Protein AF-A0A0F9SHV6-F1 (afdb_monomer)

Radius of gyration: 16.72 Å; Cα contacts (8 Å, |Δi|>4): 382; chains: 1; bounding box: 42×31×47 Å

pLDDT: mean 87.94, std 11.09, range [49.5, 97.75]

Sequence (198 aa):
MQKDRALESVKAFLPNDNEIETIIKVCDLYPVENSWRKWTDHLGSYIQIHNNKKIVSFAHSPYDKSERIATDLYFKSPPETISKLSEWAFISFGKNNEDILNICFIWFLGANNRLRLLSYSNNKWQRNYPPLISGIDTLRPIIRSFDIASYRQADILRIQGPLAANMVKSWATAWPPCDKFVDKIMDYDLGKKIKELI

Mean predicted aligned error: 5.45 Å

Secondary structure (DSSP, 8-state):
--HHHHHHHHHHHSTT-HHHHHHHHHTT-EEETTEEEEEE-TTS-EEEE-TTS-EEEES--TT--S------TTTT--HHHHHHTEEEEEEEEEE-SSSS-EEEEEEEEETTS-EEEEEEETTEEEEEE-GGGG-HHHHHHHHTTTT-SSEEEE---EE-STT-EEEEEEEEEESSPPHHHHHHHHTSTTHHHHHTT-

Solvent-accessible surface area (backbone atoms only — not comparable to full-atom values): 10844 Å² total; per-residue (Å²): 103,61,62,65,66,29,50,54,52,42,43,72,74,42,76,86,47,71,60,56,58,51,50,39,56,25,52,57,44,40,55,45,72,82,36,59,45,30,32,25,36,56,80,38,25,31,40,39,52,46,94,86,71,50,74,48,52,41,66,63,52,96,84,67,90,68,88,49,79,71,81,59,89,63,63,66,38,54,67,62,61,53,44,75,50,20,51,27,35,37,42,34,37,28,35,41,85,90,41,91,52,64,30,38,40,36,41,31,34,27,79,82,56,35,49,37,24,35,38,37,42,94,95,38,78,47,57,48,42,70,47,59,38,35,21,57,81,43,48,50,64,54,63,78,38,70,88,37,79,59,67,46,80,43,96,53,57,54,39,38,63,93,66,49,28,47,30,77,47,25,33,27,22,22,34,78,63,54,68,75,53,52,60,62,40,52,79,36,88,64,23,62,61,53,59,76,48,104

Organism: NCBI:txid412755

Foldseek 3Di:
DDQVVLLVVLCVLCVPCPLVSLVCQQLVWGADDPHSQWTAAQQAWIWGQDPVRDIWIAPHDPPDPDRRDHPPPCAQPDLLVQLVQFFKKKKWWFAAPVHNWIKIWIWGQGPSRHTWIWMDTPNDIDGTDRPCQQIPVQSRQVVVQPPAAAKDKTPDQWRDHPRTTGTPTMMMATGVHDPVVLVVLVVDPCSVVVVVND

Nearest PDB structures (foldseek):
  7okt-assembly1_A  TM=3.162E-01  e=4.382E+00  Homo sapiens
  6in9-assembly2_B  TM=2.051E-01  e=1.474E+00  Pseudomonas aeruginosa PAO1
  6in9-assembly1_A  TM=2.124E-01  e=3.047E+00  Pseudomonas aeruginosa PAO1
  6in8-assembly1_A  TM=2.828E-01  e=4.655E+00  Pseudomonas aeruginosa PAO1
  6jau-assembly1_A  TM=2.104E-01  e=6.694E+00  Pseudomonas aeruginosa PAO1

Structure (mmCIF, N/CA/C/O backbone):
data_AF-A0A0F9SHV6-F1
#
_entry.id   AF-A0A0F9SHV6-F1
#
loop_
_atom_site.group_PDB
_atom_site.id
_atom_site.type_symbol
_atom_site.label_atom_id
_atom_site.label_alt_id
_atom_site.label_comp_id
_atom_site.label_asym_id
_atom_site.label_entity_id
_atom_site.label_seq_id
_atom_site.pdbx_PDB_ins_code
_atom_site.Cartn_x
_atom_site.Cartn_y
_atom_site.Cartn_z
_atom_site.occupancy
_atom_site.B_iso_or_equiv
_atom_site.auth_seq_id
_atom_site.auth_comp_id
_atom_site.auth_asym_id
_atom_site.auth_atom_id
_atom_site.pdbx_PDB_model_num
ATOM 1 N N . MET A 1 1 ? -10.227 -8.318 23.123 1.00 70.50 1 MET A N 1
ATOM 2 C CA . MET A 1 1 ? -11.468 -8.238 22.303 1.00 70.50 1 MET A CA 1
ATOM 3 C C . MET A 1 1 ? -11.274 -8.958 20.966 1.00 70.50 1 MET A C 1
ATOM 5 O O . MET A 1 1 ? -10.184 -8.875 20.422 1.00 70.50 1 MET A O 1
ATOM 9 N N . GLN A 1 2 ? -12.288 -9.657 20.435 1.00 86.69 2 GLN A N 1
ATOM 10 C CA . GLN A 1 2 ? -12.203 -10.318 19.117 1.00 86.69 2 GLN A CA 1
ATOM 11 C C . GLN A 1 2 ? -12.175 -9.291 17.967 1.00 86.69 2 GLN A C 1
ATOM 13 O O . GLN A 1 2 ? -12.892 -8.288 18.030 1.00 86.69 2 GLN A O 1
ATOM 18 N N . LYS A 1 3 ? -11.361 -9.550 16.931 1.00 91.00 3 LYS A N 1
ATOM 19 C CA . LYS A 1 3 ? -11.121 -8.651 15.783 1.00 91.00 3 LYS A CA 1
ATOM 20 C C . LYS A 1 3 ? -12.422 -8.232 15.092 1.00 91.00 3 LYS A C 1
ATOM 22 O O . LYS A 1 3 ? -12.644 -7.041 14.897 1.00 91.00 3 LYS A O 1
ATOM 27 N N . ASP A 1 4 ? -13.313 -9.182 14.830 1.00 93.44 4 ASP A N 1
ATOM 28 C CA . ASP A 1 4 ? -14.562 -8.919 14.106 1.00 93.44 4 ASP A CA 1
ATOM 29 C C . ASP A 1 4 ? -15.503 -8.010 14.900 1.00 93.44 4 ASP A C 1
ATOM 31 O O . ASP A 1 4 ? -15.992 -7.011 14.385 1.00 93.44 4 ASP A O 1
ATOM 35 N N . ARG A 1 5 ? -15.664 -8.258 16.206 1.00 95.62 5 ARG A N 1
ATOM 36 C CA . ARG A 1 5 ? -16.486 -7.405 17.080 1.00 95.62 5 ARG A CA 1
ATOM 37 C C . ARG A 1 5 ? -15.962 -5.968 17.156 1.00 95.62 5 ARG A C 1
ATOM 39 O O . ARG A 1 5 ? -16.745 -5.017 17.210 1.00 95.62 5 ARG A O 1
ATOM 46 N N . ALA A 1 6 ? -14.640 -5.803 17.178 1.00 96.06 6 ALA A N 1
ATOM 47 C CA . ALA A 1 6 ? -14.024 -4.484 17.141 1.00 96.06 6 ALA A CA 1
ATOM 48 C C . ALA A 1 6 ? -14.307 -3.784 15.803 1.00 96.06 6 ALA A C 1
ATOM 50 O O . ALA A 1 6 ? -14.656 -2.606 15.801 1.00 96.06 6 ALA A O 1
ATOM 51 N N . LEU A 1 7 ? -14.203 -4.506 14.683 1.00 96.56 7 LEU A N 1
ATOM 52 C CA . LEU A 1 7 ? -14.458 -3.966 13.348 1.00 96.56 7 LEU A CA 1
ATOM 53 C C . LEU A 1 7 ? -15.924 -3.550 13.169 1.00 96.56 7 LEU A C 1
ATOM 55 O O . LEU A 1 7 ? -16.188 -2.462 12.667 1.00 96.56 7 LEU A O 1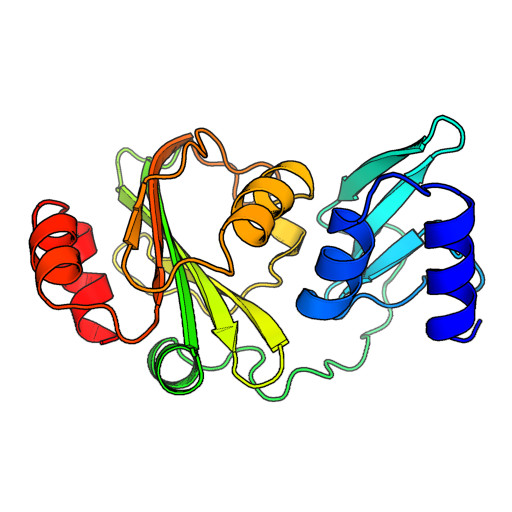
ATOM 59 N N . GLU A 1 8 ? -16.874 -4.347 13.658 1.00 97.19 8 GLU A N 1
ATOM 60 C CA . GLU A 1 8 ? -18.296 -3.977 13.650 1.00 97.19 8 GLU A CA 1
ATOM 61 C C . GLU A 1 8 ? -18.564 -2.710 14.477 1.00 97.19 8 GLU A C 1
ATOM 63 O O . GLU A 1 8 ? -19.353 -1.852 14.082 1.00 97.19 8 GLU A O 1
ATOM 68 N N . SER A 1 9 ? -17.831 -2.519 15.579 1.00 97.69 9 SER A N 1
ATOM 69 C CA . SER A 1 9 ? -17.908 -1.276 16.360 1.00 97.69 9 SER A CA 1
ATOM 70 C C . SER A 1 9 ? -17.374 -0.069 15.576 1.00 97.69 9 SER A C 1
ATOM 72 O O . SER A 1 9 ? -17.947 1.019 15.655 1.00 97.69 9 SER A O 1
ATOM 74 N N . VAL A 1 10 ? -16.306 -0.252 14.785 1.00 97.56 10 VAL A N 1
ATOM 75 C CA . VAL A 1 10 ? -15.773 0.786 13.885 1.00 97.56 10 VAL A CA 1
ATOM 76 C C . VAL A 1 10 ? -16.808 1.163 12.827 1.00 97.56 10 VAL A C 1
ATOM 78 O O . VAL A 1 10 ? -17.090 2.349 12.673 1.00 97.56 10 VAL A O 1
ATOM 81 N N . LYS A 1 11 ? -17.416 0.177 12.156 1.00 97.31 11 LYS A N 1
ATOM 82 C CA . LYS A 1 11 ? -18.447 0.396 11.127 1.00 97.31 11 LYS A CA 1
ATOM 83 C C . LYS A 1 11 ? -19.659 1.140 11.673 1.00 97.31 11 LYS A C 1
ATOM 85 O O . LYS A 1 11 ? -20.100 2.115 11.075 1.00 97.31 11 LYS A O 1
ATOM 90 N N . ALA A 1 12 ? -20.156 0.736 12.842 1.00 97.56 12 ALA A N 1
ATOM 91 C CA . ALA A 1 12 ? -21.278 1.410 13.489 1.00 97.56 12 ALA A CA 1
ATOM 92 C C . ALA A 1 12 ? -20.954 2.875 13.839 1.00 97.56 12 ALA A C 1
ATOM 94 O O . ALA A 1 12 ? -21.813 3.752 13.746 1.00 97.56 12 ALA A O 1
ATOM 95 N N . PHE A 1 13 ? -19.708 3.164 14.231 1.00 97.75 13 PHE A N 1
ATOM 96 C CA . PHE A 1 13 ? -19.281 4.516 14.596 1.00 97.75 13 PHE A CA 1
ATOM 97 C C . PHE A 1 13 ? -18.961 5.411 13.383 1.00 97.75 13 PHE A C 1
ATOM 99 O O . PHE A 1 13 ? -19.196 6.627 13.424 1.00 97.75 13 PHE A O 1
ATOM 106 N N . LEU A 1 14 ? -18.444 4.814 12.305 1.00 97.31 14 LEU A N 1
ATOM 107 C CA . LEU A 1 14 ? -18.031 5.457 11.054 1.00 97.31 14 LEU A CA 1
ATOM 108 C C . LEU A 1 14 ? -18.800 4.878 9.847 1.00 97.31 14 LEU A C 1
ATOM 110 O O . LEU A 1 14 ? -18.181 4.354 8.924 1.00 97.31 14 LEU A O 1
ATOM 114 N N . PRO A 1 15 ? -20.140 5.000 9.802 1.00 95.69 15 PRO A N 1
ATOM 115 C CA . PRO A 1 15 ? -20.966 4.291 8.817 1.00 95.69 15 PRO A CA 1
ATOM 116 C C . PRO A 1 15 ? -20.724 4.710 7.360 1.00 95.69 15 PRO A C 1
ATOM 118 O O . PRO A 1 15 ? -21.109 3.991 6.448 1.00 95.69 15 PRO A O 1
ATOM 121 N N . ASN A 1 16 ? -20.089 5.864 7.136 1.00 95.56 16 ASN A N 1
ATOM 122 C CA . ASN A 1 16 ? -19.810 6.399 5.801 1.00 95.56 16 ASN A CA 1
ATOM 123 C C . ASN A 1 16 ? -18.348 6.197 5.366 1.00 95.56 16 ASN A C 1
ATOM 125 O O . ASN A 1 16 ? -17.961 6.669 4.301 1.00 95.56 16 ASN A O 1
ATOM 129 N N . ASP A 1 17 ? -17.514 5.565 6.196 1.00 95.38 17 ASP A N 1
ATOM 130 C CA . ASP A 1 17 ? -16.081 5.415 5.942 1.00 95.38 17 ASP A CA 1
ATOM 131 C C . ASP A 1 17 ? -15.753 3.975 5.536 1.00 95.38 17 ASP A C 1
ATOM 133 O O . ASP A 1 17 ? -15.156 3.209 6.282 1.00 95.38 17 ASP A O 1
ATOM 137 N N . ASN A 1 18 ? -16.155 3.573 4.332 1.00 92.94 18 ASN A N 1
ATOM 138 C CA . ASN A 1 18 ? -15.884 2.210 3.848 1.00 92.94 18 ASN A CA 1
ATOM 139 C C . ASN A 1 18 ? -14.376 1.942 3.669 1.00 92.94 18 ASN A C 1
ATOM 141 O O . ASN A 1 18 ? -13.925 0.799 3.692 1.00 92.94 18 AS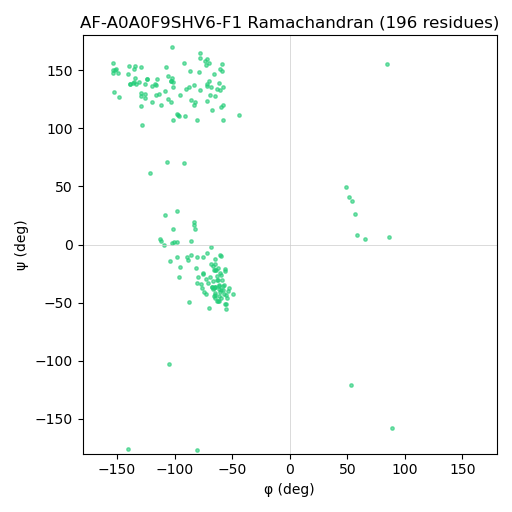N A O 1
ATOM 145 N N . GLU A 1 19 ? -13.575 3.001 3.525 1.00 95.75 19 GLU A N 1
ATOM 146 C CA . GLU A 1 19 ? -12.127 2.907 3.354 1.00 95.75 19 GLU A CA 1
ATOM 147 C C . GLU A 1 19 ? -11.435 2.393 4.616 1.00 95.75 19 GLU A C 1
ATOM 149 O O . GLU A 1 19 ? -10.487 1.618 4.496 1.00 95.75 19 GLU A O 1
ATOM 154 N N . ILE A 1 20 ? -11.895 2.770 5.821 1.00 96.69 20 ILE A N 1
ATOM 155 C CA . ILE A 1 20 ? -11.218 2.340 7.054 1.00 96.69 20 ILE A CA 1
ATOM 156 C C . ILE A 1 20 ? -11.285 0.824 7.249 1.00 96.69 20 ILE A C 1
ATOM 158 O O . ILE A 1 20 ? -10.309 0.224 7.699 1.00 96.69 20 ILE A O 1
ATOM 162 N N . GLU A 1 21 ? -12.396 0.187 6.870 1.00 96.00 21 GLU A N 1
ATOM 163 C CA . GLU A 1 21 ? -12.513 -1.271 6.908 1.00 96.00 21 GLU A CA 1
ATOM 164 C C . GLU A 1 21 ? -11.477 -1.920 5.990 1.00 96.00 21 GLU A C 1
ATOM 166 O O . GLU A 1 21 ? -10.752 -2.825 6.415 1.00 96.00 21 GLU A O 1
ATOM 171 N N . THR A 1 22 ? -11.381 -1.438 4.750 1.00 96.69 22 THR A N 1
ATOM 172 C CA . THR A 1 22 ? -10.411 -1.950 3.786 1.00 96.69 22 THR A CA 1
ATOM 173 C C . THR A 1 22 ? -8.989 -1.742 4.291 1.00 96.69 22 THR A C 1
ATOM 175 O O . THR A 1 22 ? -8.217 -2.695 4.280 1.00 96.69 22 THR A O 1
ATOM 178 N N . ILE A 1 23 ? -8.657 -0.563 4.835 1.00 96.88 23 ILE A N 1
ATOM 179 C CA . ILE A 1 23 ? -7.342 -0.274 5.435 1.00 96.88 23 ILE A CA 1
ATOM 180 C C . ILE A 1 23 ? -7.012 -1.281 6.538 1.00 96.88 23 ILE A C 1
ATOM 182 O O . ILE A 1 23 ? -5.937 -1.882 6.511 1.00 96.88 23 ILE A O 1
ATOM 186 N N . ILE A 1 24 ? -7.931 -1.493 7.486 1.00 96.06 24 ILE A N 1
ATOM 187 C CA . ILE A 1 24 ? -7.748 -2.438 8.597 1.00 96.06 24 ILE A CA 1
ATOM 188 C C . ILE A 1 24 ? -7.467 -3.850 8.070 1.00 96.06 24 ILE A C 1
ATOM 190 O O . ILE A 1 24 ? -6.582 -4.535 8.586 1.00 96.06 24 ILE A O 1
ATOM 194 N N . LYS A 1 25 ? -8.196 -4.285 7.038 1.00 95.06 25 LYS A N 1
ATOM 195 C CA . LYS A 1 25 ? -8.044 -5.618 6.445 1.00 95.06 25 LYS A CA 1
ATOM 196 C C . LYS A 1 25 ? -6.721 -5.764 5.692 1.00 95.06 25 LYS A C 1
ATOM 198 O O . LYS A 1 25 ? -5.944 -6.671 6.005 1.00 95.06 25 LYS A O 1
ATOM 203 N N . VAL A 1 26 ? -6.433 -4.870 4.746 1.00 95.62 26 VAL A N 1
ATOM 204 C CA . VAL A 1 26 ? -5.264 -5.009 3.863 1.00 95.62 26 VAL A CA 1
ATOM 205 C C . VAL A 1 26 ? -3.944 -4.732 4.576 1.00 95.62 26 VAL A C 1
ATOM 207 O O . VAL A 1 26 ? -2.943 -5.353 4.237 1.00 95.62 26 VAL A O 1
ATOM 210 N N . CYS A 1 27 ? -3.932 -3.874 5.602 1.00 94.12 27 CYS A N 1
ATOM 211 C CA . CYS A 1 27 ? -2.742 -3.629 6.429 1.00 94.12 27 CYS A CA 1
ATOM 212 C C . CYS A 1 27 ? -2.583 -4.636 7.584 1.00 94.12 27 CYS A C 1
ATOM 214 O O . CYS A 1 27 ? -1.684 -4.485 8.404 1.00 94.12 27 CYS A O 1
ATOM 216 N N . ASP A 1 28 ? -3.466 -5.633 7.674 1.00 92.81 28 ASP A N 1
ATOM 217 C CA . ASP A 1 28 ? -3.542 -6.600 8.772 1.00 92.81 28 ASP A CA 1
ATOM 218 C C . ASP A 1 28 ? -3.526 -5.993 10.178 1.00 92.81 28 ASP A C 1
ATOM 220 O O . ASP A 1 28 ? -2.764 -6.412 11.047 1.00 92.81 28 ASP A O 1
ATOM 224 N N . LEU A 1 29 ? -4.376 -4.998 10.422 1.00 93.12 29 LEU A N 1
ATOM 225 C CA . LEU A 1 29 ? -4.416 -4.352 11.728 1.00 93.12 29 LEU A CA 1
ATOM 226 C C . LEU A 1 29 ? -5.196 -5.197 12.743 1.00 93.12 29 LEU A C 1
ATOM 228 O O . LEU A 1 29 ? -6.179 -5.871 12.414 1.00 93.12 29 LEU A O 1
ATOM 232 N N . TYR A 1 30 ? -4.786 -5.106 14.004 1.00 92.06 30 TYR A N 1
ATOM 233 C CA . TYR A 1 30 ? -5.411 -5.765 15.148 1.00 92.06 30 TYR A CA 1
ATOM 234 C C . TYR A 1 30 ? -5.787 -4.736 16.213 1.00 92.06 30 TYR A C 1
ATOM 236 O O . TYR A 1 30 ? -5.018 -3.797 16.439 1.00 92.06 30 TYR A O 1
ATOM 244 N N . PRO A 1 31 ? -6.934 -4.894 16.897 1.00 93.19 31 PRO A N 1
ATOM 245 C CA . PRO A 1 31 ? -7.310 -3.980 17.963 1.00 93.19 31 PRO A CA 1
ATOM 246 C C . PRO A 1 31 ? -6.269 -4.028 19.089 1.00 93.19 31 PRO A C 1
ATOM 248 O O . PRO A 1 31 ? -5.757 -5.090 19.448 1.00 93.19 31 PRO A O 1
ATOM 251 N N . VAL A 1 32 ? -5.936 -2.865 19.641 1.00 89.69 32 VAL A N 1
ATOM 252 C CA . VAL A 1 32 ? -5.017 -2.757 20.777 1.00 89.69 32 VAL A CA 1
ATOM 253 C C . VAL A 1 32 ? -5.804 -3.021 22.056 1.00 89.69 32 VAL A C 1
ATOM 255 O O . VAL A 1 32 ? -6.785 -2.329 22.343 1.00 89.69 32 VAL A O 1
ATOM 258 N N . GLU A 1 33 ? -5.364 -4.021 22.824 1.00 84.19 33 GLU A N 1
ATOM 259 C CA . GLU A 1 33 ? -5.980 -4.422 24.093 1.00 84.19 33 GLU A CA 1
ATOM 260 C C . GLU A 1 33 ? -7.497 -4.687 23.934 1.00 84.19 33 GLU A C 1
ATOM 262 O O . GLU A 1 33 ? -7.932 -5.530 23.144 1.00 84.19 33 GLU A O 1
ATOM 267 N N . ASN A 1 34 ? -8.327 -3.958 24.682 1.00 84.56 34 ASN A N 1
ATOM 268 C CA . ASN A 1 34 ? -9.785 -4.016 24.619 1.00 84.56 34 ASN A CA 1
ATOM 269 C C . ASN A 1 34 ? -10.394 -2.760 23.974 1.00 84.56 34 ASN A C 1
ATOM 271 O O . ASN A 1 34 ? -11.549 -2.429 24.233 1.00 84.56 34 ASN A O 1
ATOM 275 N N . SER A 1 35 ? -9.639 -2.061 23.117 1.00 91.31 35 SER A N 1
ATOM 276 C CA . SER A 1 35 ? -10.101 -0.853 22.430 1.00 91.31 35 SER A CA 1
ATOM 277 C C . SER A 1 35 ? -10.415 -1.109 20.958 1.00 91.31 35 SER A C 1
ATOM 279 O O . SER A 1 35 ? -9.564 -1.553 20.197 1.00 91.31 35 SER A O 1
ATOM 281 N N . TRP A 1 36 ? -11.635 -0.777 20.525 1.00 95.50 36 TRP A N 1
ATOM 282 C CA . TRP A 1 36 ? -12.023 -0.825 19.107 1.00 95.50 36 TRP A CA 1
ATOM 283 C C . TRP A 1 36 ? -11.640 0.468 18.381 1.00 95.50 36 TRP A C 1
ATOM 285 O O . TRP A 1 36 ? -11.726 0.559 17.162 1.00 95.50 36 TRP A O 1
ATOM 295 N N . ARG A 1 37 ? -11.205 1.483 19.137 1.00 95.69 37 ARG A N 1
ATOM 296 C CA . ARG A 1 37 ? -10.761 2.780 18.623 1.00 95.69 37 ARG A CA 1
ATOM 297 C C . ARG A 1 37 ? -9.275 2.810 18.292 1.00 95.69 37 ARG A C 1
ATOM 299 O O . ARG A 1 37 ? -8.829 3.789 17.711 1.00 95.69 37 ARG A O 1
ATOM 306 N N . LYS A 1 38 ? -8.502 1.799 18.686 1.00 94.31 38 LYS A N 1
ATOM 307 C CA . LYS A 1 38 ? -7.058 1.731 18.449 1.00 94.31 38 LYS A CA 1
ATOM 308 C C . LYS A 1 38 ? -6.730 0.423 17.756 1.00 94.31 38 LYS A C 1
ATOM 310 O O . LYS A 1 38 ? -7.084 -0.631 18.274 1.00 94.31 38 LYS A O 1
ATOM 315 N N . TRP A 1 39 ? -6.047 0.494 16.623 1.00 93.81 39 TRP A N 1
ATOM 316 C CA . TRP A 1 39 ? -5.633 -0.686 15.870 1.00 93.81 39 TRP A CA 1
ATOM 317 C C . TRP A 1 39 ? -4.184 -0.558 15.458 1.00 93.81 39 TRP A C 1
ATOM 319 O O . TRP A 1 39 ? -3.791 0.511 15.016 1.00 93.81 39 TRP A O 1
ATOM 329 N N . THR A 1 40 ? -3.410 -1.627 15.566 1.00 91.62 40 THR A N 1
ATOM 330 C CA . THR A 1 40 ? -1.978 -1.632 15.260 1.00 91.62 40 THR A CA 1
ATOM 331 C C . THR A 1 40 ? -1.622 -2.772 14.328 1.00 91.62 40 THR A C 1
ATOM 333 O O . THR A 1 40 ? -2.285 -3.811 14.332 1.00 91.62 40 THR A O 1
ATOM 336 N N . ASP A 1 41 ? -0.565 -2.584 13.554 1.00 88.81 41 ASP A N 1
ATOM 337 C CA . ASP A 1 41 ? 0.095 -3.672 12.846 1.00 88.81 41 ASP A CA 1
ATOM 338 C C . ASP A 1 41 ? 1.045 -4.450 13.777 1.00 88.81 41 ASP A C 1
ATOM 340 O O . ASP A 1 41 ? 1.143 -4.185 14.982 1.00 88.81 41 ASP A O 1
ATOM 344 N N . HIS A 1 42 ? 1.751 -5.423 13.203 1.00 83.94 42 HIS A N 1
ATOM 345 C CA . HIS A 1 42 ? 2.736 -6.253 13.894 1.00 83.94 42 HIS A CA 1
ATOM 346 C C . HIS A 1 42 ? 4.042 -5.518 14.258 1.00 83.94 42 HIS A C 1
ATOM 348 O O . HIS A 1 42 ? 4.871 -6.085 14.962 1.00 83.94 42 HIS A O 1
ATOM 354 N N . LEU A 1 43 ? 4.237 -4.274 13.804 1.00 82.44 43 LEU A N 1
ATOM 355 C CA . LEU A 1 43 ? 5.434 -3.458 14.053 1.00 82.44 43 LEU A CA 1
ATOM 356 C C . LEU A 1 43 ? 5.160 -2.249 14.954 1.00 82.44 43 LEU A C 1
ATOM 358 O O . LEU A 1 43 ? 6.063 -1.455 15.220 1.00 82.44 43 LEU A O 1
ATOM 362 N N . GLY A 1 44 ? 3.929 -2.111 15.444 1.00 83.19 44 GLY A N 1
ATOM 363 C CA . GLY A 1 44 ? 3.537 -1.063 16.379 1.00 83.19 44 GLY A CA 1
ATOM 364 C C . GLY A 1 44 ? 3.119 0.256 15.726 1.00 83.19 44 GLY A C 1
ATOM 365 O O . GLY A 1 44 ? 2.872 1.220 16.459 1.00 83.19 44 GLY A O 1
ATOM 366 N N . SER A 1 45 ? 3.015 0.331 14.390 1.00 87.38 45 SER A N 1
ATOM 367 C CA . SER A 1 45 ? 2.309 1.456 13.763 1.00 87.38 45 SER A CA 1
ATOM 368 C C . SER A 1 45 ? 0.820 1.283 14.019 1.00 87.38 45 SER A C 1
ATOM 370 O O . SER A 1 45 ? 0.288 0.181 13.888 1.00 87.38 45 SER A O 1
ATOM 372 N N . TYR A 1 46 ? 0.126 2.360 14.376 1.00 90.88 46 TYR A N 1
ATOM 373 C CA . TYR A 1 46 ? -1.272 2.262 14.781 1.00 90.88 46 TYR A CA 1
ATOM 374 C C . TYR A 1 46 ? -2.137 3.397 14.250 1.00 90.88 46 TYR A C 1
ATOM 376 O O . TYR A 1 46 ? -1.671 4.506 13.995 1.00 90.88 46 TYR A O 1
ATOM 384 N N . ILE A 1 47 ? -3.424 3.102 14.104 1.00 94.25 47 ILE A N 1
ATOM 385 C CA . ILE A 1 47 ? -4.491 4.069 13.875 1.00 94.25 47 ILE A CA 1
ATOM 386 C C . ILE A 1 47 ? -5.263 4.297 15.173 1.00 94.25 47 ILE A C 1
ATOM 388 O O . ILE A 1 47 ? -5.499 3.368 15.951 1.00 94.25 47 ILE A O 1
ATOM 392 N N . GLN A 1 48 ? -5.693 5.534 15.391 1.00 95.19 48 GLN A N 1
ATOM 393 C CA . GLN A 1 48 ? -6.573 5.922 16.483 1.00 95.19 48 GLN A CA 1
ATOM 394 C C . GLN A 1 48 ? -7.800 6.661 15.948 1.00 95.19 48 GLN A C 1
ATOM 396 O O . GLN A 1 48 ? -7.687 7.633 15.204 1.00 95.19 48 GLN A O 1
ATOM 401 N N . ILE A 1 49 ? -8.977 6.208 16.376 1.00 96.81 49 ILE A N 1
ATOM 402 C CA . ILE A 1 49 ? -10.286 6.773 16.055 1.00 96.81 49 ILE A CA 1
ATOM 403 C C . ILE A 1 49 ? -10.761 7.608 17.245 1.00 96.81 49 ILE A C 1
ATOM 405 O O . ILE A 1 49 ? -11.163 7.089 18.294 1.00 96.81 49 ILE A O 1
ATOM 409 N N . HIS A 1 50 ? -10.733 8.923 17.082 1.00 96.44 50 HIS A N 1
ATOM 410 C CA . HIS A 1 50 ? -11.136 9.878 18.107 1.00 96.44 50 HIS A CA 1
ATOM 411 C C . HIS A 1 50 ? -12.667 9.999 18.218 1.00 96.44 50 HIS A C 1
ATOM 413 O O . HIS A 1 50 ? -13.428 9.570 17.347 1.00 96.44 50 HIS A O 1
ATOM 419 N N . ASN A 1 51 ? -13.146 10.598 19.312 1.00 95.81 51 ASN A N 1
ATOM 420 C CA . ASN A 1 51 ? -14.583 10.767 19.572 1.00 95.81 51 ASN A CA 1
ATOM 421 C C . ASN A 1 51 ? -15.281 11.660 18.536 1.00 95.81 51 ASN A C 1
ATOM 423 O O . ASN A 1 51 ? -16.456 11.465 18.253 1.00 95.81 51 ASN A O 1
ATOM 427 N N . ASN A 1 52 ? -14.550 12.585 17.917 1.00 96.31 52 ASN A N 1
ATOM 428 C CA . ASN A 1 52 ? -15.040 13.425 16.823 1.00 96.31 52 ASN A CA 1
ATOM 429 C C . ASN A 1 52 ? -14.973 12.734 15.447 1.00 96.31 52 ASN A C 1
ATOM 431 O O . ASN A 1 52 ? -15.004 13.418 14.430 1.00 96.31 52 ASN A O 1
ATOM 435 N N . LYS A 1 53 ? -14.826 11.402 15.409 1.00 95.50 53 LYS A N 1
ATOM 436 C CA . LYS A 1 53 ? -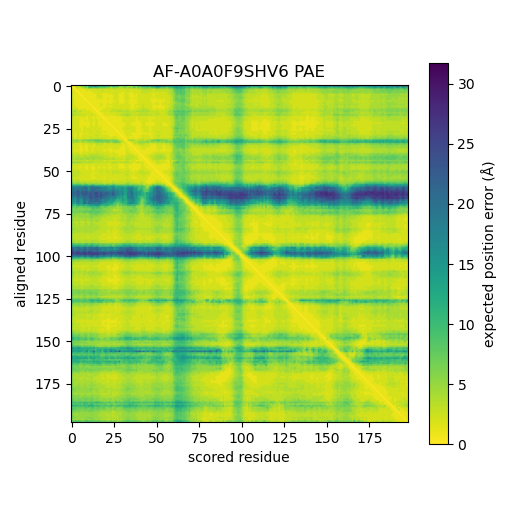14.701 10.589 14.186 1.00 95.50 53 LYS A CA 1
ATOM 437 C C . LYS A 1 53 ? -13.433 10.839 13.361 1.00 95.50 53 LYS A C 1
ATOM 439 O O . LYS A 1 53 ? -13.266 10.218 12.318 1.00 95.50 53 LYS A O 1
ATOM 444 N N . LYS A 1 54 ? -12.501 11.675 13.834 1.00 95.88 54 LYS A N 1
ATOM 445 C CA . LYS A 1 54 ? -11.186 11.831 13.203 1.00 95.88 54 LYS A CA 1
ATOM 446 C C . LYS A 1 54 ? -10.367 10.550 13.373 1.00 95.88 54 LYS A C 1
ATOM 448 O O . LYS A 1 54 ? -10.296 10.009 14.478 1.00 95.88 54 LYS A O 1
ATOM 453 N N . ILE A 1 55 ? -9.711 10.116 12.301 1.00 95.25 55 ILE A N 1
ATOM 454 C CA . ILE A 1 55 ? -8.768 8.993 12.299 1.00 95.25 55 ILE A CA 1
ATOM 455 C C . ILE A 1 55 ? -7.361 9.555 12.123 1.00 95.25 55 ILE A C 1
ATOM 457 O O . ILE A 1 55 ? -7.142 10.399 11.257 1.00 95.25 55 ILE A O 1
ATOM 461 N N . VAL A 1 56 ? -6.417 9.114 12.949 1.00 92.88 56 VAL A N 1
ATOM 462 C CA . VAL A 1 56 ? -5.007 9.521 12.867 1.00 92.88 56 VAL A CA 1
ATOM 463 C C . VAL A 1 56 ? -4.130 8.279 12.914 1.00 92.88 56 VAL A C 1
ATOM 465 O O . VAL A 1 56 ? -4.417 7.357 13.672 1.00 92.88 56 VAL A O 1
ATOM 468 N N . SER A 1 57 ? -3.075 8.254 12.107 1.00 91.19 57 SER A N 1
ATOM 469 C CA . SER A 1 57 ? -2.056 7.201 12.096 1.00 91.19 57 SER A CA 1
ATOM 470 C C . SER A 1 57 ? -0.759 7.677 12.742 1.00 91.19 57 SER A C 1
ATOM 472 O O . SER A 1 57 ? -0.354 8.823 12.544 1.00 91.19 57 SER A O 1
ATOM 474 N N . PHE A 1 58 ? -0.072 6.778 13.434 1.00 86.00 58 PHE A N 1
ATOM 475 C CA . PHE A 1 58 ? 1.195 7.034 14.107 1.00 86.00 58 PHE A CA 1
ATOM 476 C C . PHE A 1 58 ? 2.178 5.903 13.804 1.00 86.00 58 PHE A C 1
ATOM 478 O O . PHE A 1 58 ? 1.789 4.738 13.736 1.00 86.00 58 PHE A O 1
ATOM 485 N N . ALA A 1 59 ? 3.457 6.245 13.655 1.00 74.50 59 ALA A N 1
ATOM 486 C CA . ALA A 1 59 ? 4.504 5.289 13.295 1.00 74.50 59 ALA A CA 1
ATOM 487 C C . ALA A 1 59 ? 4.945 4.369 14.438 1.00 74.50 59 ALA A C 1
ATOM 489 O O . ALA A 1 59 ? 5.474 3.290 14.195 1.00 74.50 59 ALA A O 1
ATOM 490 N N . HIS A 1 60 ? 4.767 4.803 15.685 1.00 73.44 60 HIS A N 1
ATOM 491 C CA . HIS A 1 60 ? 5.142 4.005 16.840 1.00 73.44 60 HIS A CA 1
ATOM 492 C C . HIS A 1 60 ? 4.199 4.289 18.004 1.00 73.44 60 HIS A C 1
ATOM 494 O O . HIS A 1 60 ? 3.989 5.446 18.380 1.00 73.44 60 HIS A O 1
ATOM 500 N N . SER A 1 61 ? 3.620 3.234 18.571 1.00 56.56 61 SER A N 1
ATOM 501 C CA . SER A 1 61 ? 2.941 3.317 19.859 1.00 56.56 61 SER A CA 1
ATOM 502 C C . SER A 1 61 ? 3.981 3.476 20.969 1.00 56.56 61 SER A C 1
ATOM 504 O O . SER A 1 61 ? 4.826 2.598 21.121 1.00 56.56 61 SER A O 1
ATOM 506 N N . PRO A 1 62 ? 3.916 4.526 21.808 1.00 51.06 62 PRO A N 1
ATOM 507 C CA . PRO A 1 62 ? 4.794 4.641 22.974 1.00 51.06 62 PRO A CA 1
ATOM 508 C C . PRO A 1 62 ? 4.496 3.585 24.058 1.00 51.06 62 PRO A C 1
ATOM 510 O O . PRO A 1 62 ? 5.175 3.553 25.081 1.00 51.06 62 PRO A O 1
ATOM 513 N N . TYR A 1 63 ? 3.481 2.736 23.855 1.00 49.75 63 TYR A N 1
ATOM 514 C CA . TYR A 1 63 ? 2.947 1.822 24.863 1.00 49.75 63 TYR A CA 1
ATOM 515 C C . TYR A 1 63 ? 3.263 0.342 24.623 1.00 49.75 63 TYR A C 1
ATOM 517 O O . TYR A 1 63 ? 2.849 -0.472 25.442 1.00 49.75 63 TYR A O 1
ATOM 525 N N . ASP A 1 64 ? 3.975 -0.037 23.554 1.00 53.62 64 ASP A N 1
ATOM 526 C CA . ASP A 1 64 ? 4.151 -1.458 23.229 1.00 53.62 64 ASP A CA 1
ATOM 527 C C . ASP A 1 64 ? 5.622 -1.851 23.026 1.00 53.62 64 ASP A C 1
ATOM 529 O O . ASP A 1 64 ? 6.236 -1.561 22.003 1.00 53.62 64 ASP A O 1
ATOM 533 N N . LYS A 1 65 ? 6.188 -2.506 24.049 1.00 49.50 65 LYS A N 1
ATOM 534 C CA . LYS A 1 65 ? 7.503 -3.175 24.021 1.00 49.50 65 LYS A CA 1
ATOM 535 C C . LYS A 1 65 ? 7.383 -4.684 23.773 1.00 49.50 65 LYS A C 1
ATOM 537 O O . LYS A 1 65 ? 8.395 -5.377 23.824 1.00 49.50 65 LYS A O 1
ATOM 542 N N . SER A 1 66 ? 6.173 -5.211 23.569 1.00 54.75 66 SER A N 1
ATOM 543 C CA . SER A 1 66 ? 5.993 -6.638 23.312 1.00 54.75 66 SER A CA 1
ATOM 544 C C . SER A 1 66 ? 6.161 -6.923 21.820 1.00 54.75 66 SER A C 1
ATOM 546 O O . SER A 1 66 ? 5.509 -6.299 20.984 1.00 54.75 66 SER A O 1
ATOM 548 N N . GLU A 1 67 ? 7.070 -7.839 21.470 1.00 50.09 67 GLU A N 1
ATOM 549 C CA . GLU A 1 67 ? 7.148 -8.381 20.112 1.00 50.09 67 GLU A CA 1
ATOM 550 C C . GLU A 1 67 ? 5.792 -9.003 19.768 1.00 50.09 67 GLU A C 1
ATOM 552 O O . GLU A 1 67 ? 5.410 -10.052 20.291 1.00 50.09 67 GLU A O 1
ATOM 557 N N . ARG A 1 68 ? 5.031 -8.339 18.898 1.00 60.88 68 ARG A N 1
ATOM 558 C CA . ARG A 1 68 ? 3.827 -8.930 18.323 1.00 60.88 68 ARG A CA 1
ATOM 559 C C . ARG A 1 68 ? 4.254 -9.888 17.221 1.00 60.88 68 ARG A C 1
ATOM 561 O O . ARG A 1 68 ? 5.080 -9.550 16.376 1.00 60.88 68 ARG A O 1
ATOM 568 N N . ILE A 1 69 ? 3.689 -11.093 17.233 1.00 59.66 69 ILE A N 1
ATOM 569 C CA . ILE A 1 69 ? 3.979 -12.119 16.229 1.00 59.66 69 ILE A CA 1
ATOM 570 C C . ILE A 1 69 ? 3.597 -11.569 14.850 1.00 59.66 69 ILE A C 1
ATOM 572 O O . ILE A 1 69 ? 2.434 -11.241 14.606 1.00 59.66 69 ILE A O 1
ATOM 576 N N . ALA A 1 70 ? 4.577 -11.458 13.952 1.00 63.94 70 ALA A N 1
ATOM 577 C CA . ALA A 1 70 ? 4.334 -11.111 12.560 1.00 63.94 70 ALA A CA 1
ATOM 578 C C . ALA A 1 70 ? 3.570 -12.257 11.881 1.00 63.94 70 ALA A C 1
ATOM 580 O O . ALA A 1 70 ? 4.075 -13.370 11.757 1.00 63.94 70 ALA A O 1
ATOM 581 N N . THR A 1 71 ? 2.342 -11.980 11.450 1.00 71.56 71 THR A N 1
ATOM 582 C CA . THR A 1 71 ? 1.465 -12.929 10.746 1.00 71.56 71 THR A CA 1
ATOM 583 C C . THR A 1 71 ? 1.669 -12.920 9.231 1.00 71.56 71 THR A C 1
ATOM 585 O O . THR A 1 71 ? 1.192 -13.824 8.546 1.00 71.56 71 THR A O 1
ATOM 588 N N . ASP A 1 72 ? 2.370 -11.920 8.682 1.00 77.88 72 ASP A N 1
ATOM 589 C CA . ASP A 1 72 ? 2.720 -11.892 7.261 1.00 77.88 72 ASP A CA 1
ATOM 590 C C . ASP A 1 72 ? 3.942 -12.780 7.001 1.00 77.88 72 ASP A C 1
ATOM 592 O O . ASP A 1 72 ? 5.073 -12.415 7.323 1.00 77.88 72 ASP A O 1
ATOM 596 N N . LEU A 1 73 ? 3.708 -13.930 6.362 1.00 81.69 73 LEU A N 1
ATOM 597 C CA . LEU A 1 73 ? 4.751 -14.876 5.942 1.00 81.69 73 LEU A CA 1
ATOM 598 C C . LEU A 1 73 ? 5.807 -14.231 5.033 1.00 81.69 73 LEU A C 1
ATOM 600 O O . LEU A 1 73 ? 6.929 -14.724 4.950 1.00 81.69 73 LEU A O 1
ATOM 604 N N . TYR A 1 74 ? 5.457 -13.128 4.365 1.00 84.44 74 TYR A N 1
ATOM 605 C CA . TYR A 1 74 ? 6.344 -12.410 3.454 1.00 84.44 74 TYR A CA 1
ATOM 606 C C . TYR A 1 74 ? 6.959 -11.153 4.079 1.00 84.44 74 TYR A C 1
ATOM 608 O O . TYR A 1 74 ? 7.553 -10.317 3.386 1.00 84.44 74 TYR A O 1
ATOM 616 N N . PHE A 1 75 ? 6.860 -10.998 5.398 1.00 82.06 75 PHE A N 1
ATOM 617 C CA . PHE A 1 75 ? 7.570 -9.937 6.090 1.00 82.06 75 PHE A CA 1
ATOM 618 C C . PHE A 1 75 ? 9.084 -10.053 5.843 1.00 82.06 75 PHE A C 1
ATOM 620 O O . PHE A 1 75 ? 9.649 -11.144 5.864 1.00 82.06 75 PHE A O 1
ATOM 627 N N . LYS A 1 76 ? 9.749 -8.922 5.559 1.00 82.12 76 LYS A N 1
ATOM 628 C CA . LYS A 1 76 ? 11.174 -8.842 5.162 1.00 82.12 76 LYS A CA 1
ATOM 629 C C . LYS A 1 76 ? 11.565 -9.631 3.899 1.00 82.12 76 LYS A C 1
ATOM 631 O O . LYS A 1 76 ? 12.760 -9.698 3.604 1.00 82.12 76 LYS A O 1
ATOM 636 N N . SER A 1 77 ? 10.606 -10.183 3.152 1.00 88.94 77 SER A N 1
ATOM 637 C CA . SER A 1 77 ? 10.885 -10.826 1.864 1.00 88.94 77 SER A CA 1
ATOM 638 C C . SER A 1 77 ? 11.492 -9.828 0.873 1.00 88.94 77 SER A C 1
ATOM 640 O O . SER A 1 77 ? 11.226 -8.623 0.973 1.00 88.94 77 SER A O 1
ATOM 642 N N . PRO A 1 78 ? 12.318 -10.308 -0.069 1.00 91.69 78 PRO A N 1
ATOM 643 C CA . PRO A 1 78 ? 12.931 -9.448 -1.066 1.00 91.69 78 PRO A CA 1
ATOM 644 C C . PRO A 1 78 ? 11.885 -8.933 -2.078 1.00 91.69 78 PRO A C 1
ATOM 646 O O . PRO A 1 78 ? 10.839 -9.573 -2.254 1.00 91.69 78 PRO A O 1
ATOM 649 N N . PRO A 1 79 ? 12.145 -7.789 -2.738 1.00 93.88 79 PRO A N 1
ATOM 650 C CA . PRO A 1 79 ? 11.235 -7.178 -3.708 1.00 93.88 79 PRO A CA 1
ATOM 651 C C . PRO A 1 79 ? 10.703 -8.131 -4.776 1.00 93.88 79 PRO A C 1
ATOM 653 O O . PRO A 1 79 ? 9.509 -8.123 -5.058 1.00 93.88 79 PRO A O 1
ATOM 656 N N . GLU A 1 80 ? 11.566 -8.988 -5.316 1.00 94.25 80 GLU A N 1
ATOM 657 C CA . GLU A 1 80 ? 11.256 -9.931 -6.391 1.00 94.25 80 GLU A CA 1
ATOM 658 C C . GLU A 1 80 ? 10.268 -11.010 -5.933 1.00 94.25 80 GLU A C 1
ATOM 660 O O . GLU A 1 80 ? 9.469 -11.513 -6.720 1.00 94.25 80 GLU A O 1
ATOM 665 N N . THR A 1 81 ? 10.304 -11.383 -4.651 1.00 94.25 81 THR A N 1
ATOM 666 C CA . THR A 1 81 ? 9.316 -12.302 -4.073 1.00 94.25 81 THR A CA 1
ATOM 667 C C . THR A 1 81 ? 7.971 -11.606 -3.915 1.00 94.25 81 THR A C 1
ATOM 669 O O . THR A 1 81 ? 6.943 -12.198 -4.229 1.00 94.25 81 THR A O 1
ATOM 672 N N . ILE A 1 82 ? 7.963 -10.354 -3.446 1.00 94.94 82 ILE A N 1
ATOM 673 C CA . ILE A 1 82 ? 6.720 -9.594 -3.277 1.00 94.94 82 ILE A CA 1
ATOM 674 C C . ILE A 1 82 ? 6.059 -9.331 -4.633 1.00 94.94 82 ILE A C 1
ATOM 676 O O . ILE A 1 82 ? 4.861 -9.574 -4.765 1.00 94.94 82 ILE A O 1
ATOM 680 N N . SER A 1 83 ? 6.817 -8.902 -5.646 1.00 95.75 83 SER A N 1
ATOM 681 C CA . SER A 1 83 ? 6.265 -8.578 -6.967 1.00 95.75 83 SER A CA 1
ATOM 682 C C . SER A 1 83 ? 5.592 -9.787 -7.624 1.00 95.75 83 SER A C 1
ATOM 684 O O . SER A 1 83 ? 4.488 -9.659 -8.143 1.00 95.75 83 SER A O 1
ATOM 686 N N . LYS A 1 84 ? 6.184 -10.983 -7.516 1.00 95.50 84 LYS A N 1
ATOM 687 C CA . LYS A 1 84 ? 5.628 -12.232 -8.076 1.00 95.50 84 LYS A CA 1
ATOM 688 C C . LYS A 1 84 ? 4.315 -12.692 -7.442 1.00 95.50 84 LYS A C 1
ATOM 690 O O . LYS A 1 84 ? 3.600 -13.484 -8.045 1.00 95.50 84 LYS A O 1
ATOM 695 N N . LEU A 1 85 ? 4.019 -12.252 -6.222 1.00 94.38 85 LEU A N 1
ATOM 696 C CA . LEU A 1 85 ? 2.815 -12.636 -5.471 1.00 94.38 85 LEU A CA 1
ATOM 697 C C . LEU A 1 85 ? 1.717 -11.569 -5.527 1.00 94.38 85 LEU A C 1
ATOM 699 O O . LEU A 1 85 ? 0.688 -11.698 -4.856 1.00 94.38 85 LEU A O 1
ATOM 703 N N . SER A 1 86 ? 1.976 -10.491 -6.263 1.00 95.81 86 SER A N 1
ATOM 704 C CA . SER A 1 86 ? 1.129 -9.311 -6.314 1.00 95.81 86 SER A CA 1
ATOM 705 C C . SER A 1 86 ? 0.280 -9.302 -7.568 1.00 95.81 86 SER A C 1
ATOM 707 O O . SER A 1 86 ? 0.761 -9.628 -8.646 1.00 95.81 86 SER A O 1
ATOM 709 N N . GLU A 1 87 ? -0.971 -8.890 -7.408 1.00 96.00 87 GLU A N 1
ATOM 710 C CA . GLU A 1 87 ? -1.944 -8.775 -8.501 1.00 96.00 87 GLU A CA 1
ATOM 711 C C . GLU A 1 87 ? -2.154 -7.312 -8.908 1.00 96.00 87 GLU A C 1
ATOM 713 O O . GLU A 1 87 ? -2.716 -7.006 -9.959 1.00 96.00 87 GLU A O 1
ATOM 718 N N . TRP A 1 88 ? -1.693 -6.382 -8.068 1.00 97.19 88 TRP A N 1
ATOM 719 C CA . TRP A 1 88 ? -1.859 -4.953 -8.273 1.00 97.19 88 TRP A CA 1
ATOM 720 C C . TRP A 1 88 ? -0.742 -4.159 -7.595 1.00 97.19 88 TRP A C 1
ATOM 722 O O . TRP A 1 88 ? -0.207 -4.568 -6.557 1.00 97.19 88 TRP A O 1
ATOM 732 N N . ALA A 1 89 ? -0.408 -3.004 -8.169 1.00 97.31 89 ALA A N 1
ATOM 733 C CA . ALA A 1 89 ? 0.588 -2.091 -7.632 1.00 97.31 89 ALA A CA 1
ATOM 734 C C . ALA A 1 89 ? 0.134 -0.627 -7.690 1.00 97.31 89 ALA A C 1
ATOM 736 O O . ALA A 1 89 ? -0.374 -0.143 -8.703 1.00 97.31 89 ALA A O 1
ATOM 737 N N . PHE A 1 90 ? 0.431 0.108 -6.621 1.00 96.88 90 PHE A N 1
ATOM 738 C CA . PHE A 1 90 ? 0.508 1.561 -6.629 1.00 96.88 90 PHE A CA 1
ATOM 739 C C . PHE A 1 90 ? 1.970 1.974 -6.650 1.00 96.88 90 PHE A C 1
ATOM 741 O O . PHE A 1 90 ? 2.716 1.615 -5.746 1.00 96.88 90 PHE A O 1
ATOM 748 N N . ILE A 1 91 ? 2.386 2.750 -7.637 1.00 95.50 91 ILE A N 1
ATOM 749 C CA . ILE A 1 91 ? 3.766 3.197 -7.804 1.00 95.50 91 ILE A CA 1
ATOM 750 C C . ILE A 1 91 ? 3.789 4.708 -7.672 1.00 95.50 91 ILE A C 1
ATOM 752 O O . ILE A 1 91 ? 3.050 5.398 -8.368 1.00 95.50 91 ILE A O 1
ATOM 756 N N . SER A 1 92 ? 4.665 5.223 -6.820 1.00 93.81 92 SER A N 1
ATOM 757 C CA . SER A 1 92 ? 4.858 6.655 -6.636 1.00 93.81 92 SER A CA 1
ATOM 758 C C . SER A 1 92 ? 6.331 7.016 -6.741 1.00 93.81 92 SER A C 1
ATOM 760 O O . SER A 1 92 ? 7.166 6.437 -6.044 1.00 93.81 92 SER A O 1
ATOM 762 N N . PHE A 1 93 ? 6.653 7.987 -7.593 1.00 91.31 93 PHE A N 1
ATOM 763 C CA . PHE A 1 93 ? 7.981 8.592 -7.659 1.00 91.31 93 PHE A CA 1
ATOM 764 C C . PHE A 1 93 ? 7.969 9.930 -6.946 1.00 91.31 93 PHE A C 1
ATOM 766 O O . PHE A 1 93 ? 7.086 10.761 -7.166 1.00 91.31 93 PHE A O 1
ATOM 773 N N . GLY A 1 94 ? 8.993 10.167 -6.143 1.00 88.31 94 GLY A N 1
ATOM 774 C CA . GLY A 1 94 ? 9.185 11.412 -5.428 1.00 88.31 94 GLY A CA 1
ATOM 775 C C . GLY A 1 94 ? 10.639 11.841 -5.395 1.00 88.31 94 GLY A C 1
ATOM 776 O O . GLY A 1 94 ? 11.525 11.196 -5.959 1.00 88.31 94 GLY A O 1
ATOM 777 N N . LYS A 1 95 ? 10.867 12.936 -4.680 1.00 81.25 95 LYS A N 1
ATOM 778 C CA . LYS A 1 95 ? 12.198 13.408 -4.302 1.00 81.25 95 LYS A CA 1
ATOM 779 C C . LYS A 1 95 ? 12.300 13.378 -2.784 1.00 81.25 95 LYS A C 1
ATOM 781 O O . LYS A 1 95 ? 11.328 13.717 -2.101 1.00 81.25 95 LYS A O 1
ATOM 786 N N . ASN A 1 96 ? 13.442 12.936 -2.263 1.00 68.75 96 ASN A N 1
ATOM 787 C CA . ASN A 1 96 ? 13.703 13.075 -0.837 1.00 68.75 96 ASN A CA 1
ATOM 788 C C . ASN A 1 96 ? 13.819 14.580 -0.500 1.00 68.75 96 ASN A C 1
ATOM 790 O O . ASN A 1 96 ? 14.221 15.389 -1.332 1.00 68.75 96 ASN A O 1
ATOM 794 N N . ASN A 1 97 ? 13.392 14.980 0.696 1.00 64.00 97 ASN A N 1
ATOM 795 C CA . ASN A 1 97 ? 13.475 16.378 1.130 1.00 64.00 97 ASN A CA 1
ATOM 796 C C . ASN A 1 97 ? 14.910 16.775 1.507 1.00 64.00 97 ASN A C 1
ATOM 798 O O . ASN A 1 97 ? 15.245 17.954 1.449 1.00 64.00 97 ASN A O 1
ATOM 802 N N . GLU A 1 98 ? 15.732 15.798 1.895 1.00 61.00 98 GLU A N 1
ATOM 803 C CA . GLU A 1 98 ? 17.120 16.003 2.329 1.00 61.00 98 GLU A CA 1
ATOM 804 C C . GLU A 1 98 ? 18.132 15.773 1.198 1.00 61.00 98 GLU A C 1
ATOM 806 O O . GLU A 1 98 ? 19.171 16.422 1.158 1.00 61.00 98 GLU A O 1
ATOM 811 N N . ASP A 1 99 ? 17.786 14.915 0.236 1.00 54.81 99 ASP A N 1
ATOM 812 C CA . ASP A 1 99 ? 18.609 14.583 -0.923 1.00 54.81 99 ASP A CA 1
ATOM 813 C C . ASP A 1 99 ? 17.821 14.818 -2.214 1.00 54.81 99 ASP A C 1
ATOM 815 O O . ASP A 1 99 ? 16.684 14.377 -2.352 1.00 54.81 99 ASP A O 1
ATOM 819 N N . ILE A 1 100 ? 18.461 15.400 -3.232 1.00 57.38 100 ILE A N 1
ATOM 820 C CA . ILE A 1 100 ? 17.904 15.519 -4.599 1.00 57.38 100 ILE A CA 1
ATOM 821 C C . ILE A 1 100 ? 17.610 14.129 -5.217 1.00 57.38 100 ILE A C 1
ATOM 823 O O . ILE A 1 100 ? 16.989 14.022 -6.275 1.00 57.38 100 ILE A O 1
ATOM 827 N N . LEU A 1 101 ? 18.050 13.052 -4.561 1.00 61.44 101 LEU A N 1
ATOM 828 C CA . LEU A 1 101 ? 17.907 11.682 -5.016 1.00 61.44 101 LEU A CA 1
ATOM 829 C C . LEU A 1 101 ? 16.433 11.283 -5.169 1.00 6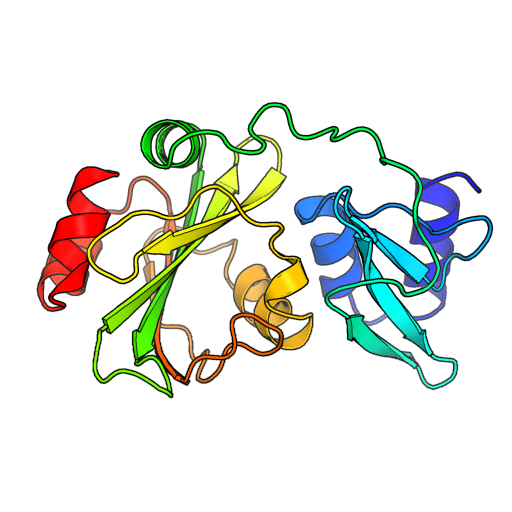1.44 101 LEU A C 1
ATOM 831 O O . LEU A 1 101 ? 15.586 11.489 -4.294 1.00 61.44 101 LEU A O 1
ATOM 835 N N . ASN A 1 102 ? 16.156 10.672 -6.319 1.00 81.50 102 ASN A N 1
ATOM 836 C CA . ASN A 1 102 ? 14.855 10.115 -6.643 1.00 81.50 102 ASN A CA 1
ATOM 837 C C . ASN A 1 102 ? 14.532 8.978 -5.662 1.00 81.50 102 ASN A C 1
ATOM 839 O O . ASN A 1 102 ? 15.357 8.089 -5.431 1.00 81.50 102 ASN A O 1
ATOM 843 N N . ILE A 1 103 ? 13.315 8.984 -5.126 1.00 89.88 103 ILE A N 1
ATOM 844 C CA . ILE A 1 103 ? 12.761 7.887 -4.331 1.00 89.88 103 ILE A CA 1
ATOM 845 C C . ILE A 1 103 ? 11.569 7.282 -5.065 1.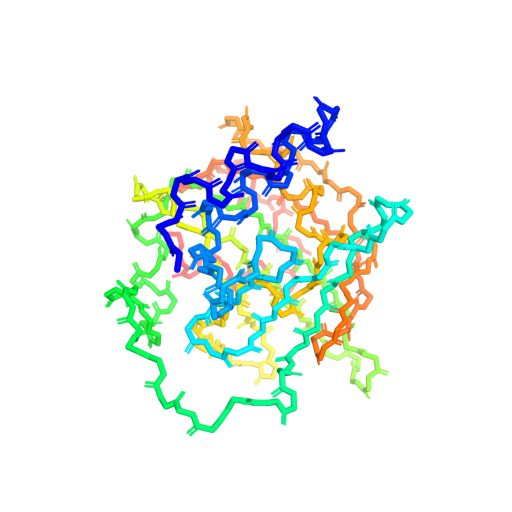00 89.88 103 ILE A C 1
ATOM 847 O O . ILE A 1 103 ? 10.783 7.995 -5.690 1.00 89.88 103 ILE A O 1
ATOM 851 N N . CYS A 1 104 ? 11.430 5.964 -4.991 1.00 92.00 104 CYS A N 1
ATOM 852 C CA . CYS A 1 104 ? 10.241 5.259 -5.449 1.00 92.00 104 CYS A CA 1
ATOM 853 C C . CYS A 1 104 ? 9.612 4.515 -4.276 1.00 92.00 104 CYS A C 1
ATOM 855 O O . CYS A 1 104 ? 10.320 3.872 -3.504 1.00 92.00 104 CYS A O 1
ATOM 857 N N . PHE A 1 105 ? 8.292 4.588 -4.170 1.00 93.75 105 PHE A N 1
ATOM 858 C CA . PHE A 1 105 ? 7.491 3.750 -3.293 1.00 93.75 105 PHE A CA 1
ATOM 859 C C . PHE A 1 105 ? 6.568 2.888 -4.137 1.00 93.75 105 PHE A C 1
ATOM 861 O O . PHE A 1 105 ? 5.969 3.378 -5.097 1.00 93.75 105 PHE A O 1
ATOM 868 N N . ILE A 1 106 ? 6.446 1.618 -3.763 1.00 95.56 106 ILE A N 1
ATOM 869 C CA . ILE A 1 106 ? 5.529 0.684 -4.401 1.00 95.56 106 ILE A CA 1
ATOM 870 C C . ILE A 1 106 ? 4.694 0.008 -3.328 1.00 95.56 106 ILE A C 1
ATOM 872 O O . ILE A 1 106 ? 5.232 -0.682 -2.462 1.00 95.56 106 ILE A O 1
ATOM 876 N N . TRP A 1 107 ? 3.381 0.194 -3.401 1.00 96.44 107 TRP A N 1
ATOM 877 C CA . TRP A 1 107 ? 2.428 -0.563 -2.608 1.00 96.44 107 TRP A CA 1
ATOM 878 C C . TRP A 1 107 ? 1.891 -1.699 -3.451 1.00 96.44 107 TRP A C 1
ATOM 880 O O . TRP A 1 107 ? 1.152 -1.481 -4.405 1.00 96.44 107 TRP A O 1
ATOM 890 N N . PHE A 1 108 ? 2.259 -2.909 -3.075 1.00 96.88 108 PHE A N 1
ATOM 891 C CA . PHE A 1 108 ? 1.810 -4.130 -3.706 1.00 96.88 108 PHE A CA 1
ATOM 892 C C . PHE A 1 108 ? 0.613 -4.703 -2.961 1.00 96.88 108 PHE A C 1
ATOM 894 O O . PHE A 1 108 ? 0.680 -4.884 -1.743 1.00 96.88 108 PHE A O 1
ATOM 901 N N . LEU A 1 109 ? -0.462 -5.015 -3.682 1.00 96.62 109 LEU A N 1
ATOM 902 C CA . LEU A 1 109 ? -1.564 -5.808 -3.152 1.00 96.62 109 LEU A CA 1
ATOM 903 C C . LEU A 1 109 ? -1.368 -7.261 -3.593 1.00 96.62 109 LEU A C 1
ATOM 905 O O . LEU A 1 109 ? -1.424 -7.582 -4.781 1.00 96.62 109 LEU A O 1
ATOM 909 N N . GLY A 1 110 ? -1.088 -8.125 -2.619 1.00 94.56 110 GLY A N 1
ATOM 910 C CA . GLY A 1 110 ? -0.944 -9.560 -2.850 1.00 94.56 110 GLY A CA 1
ATOM 911 C C . GLY A 1 110 ? -2.282 -10.248 -3.108 1.00 94.56 110 GLY A C 1
ATOM 912 O O . GLY A 1 110 ? -3.302 -9.801 -2.585 1.00 94.56 110 GLY A O 1
ATOM 913 N N . ALA A 1 111 ? -2.252 -11.411 -3.766 1.00 91.19 111 ALA A N 1
ATOM 914 C CA . ALA A 1 111 ? -3.426 -12.284 -3.938 1.00 91.19 111 ALA A CA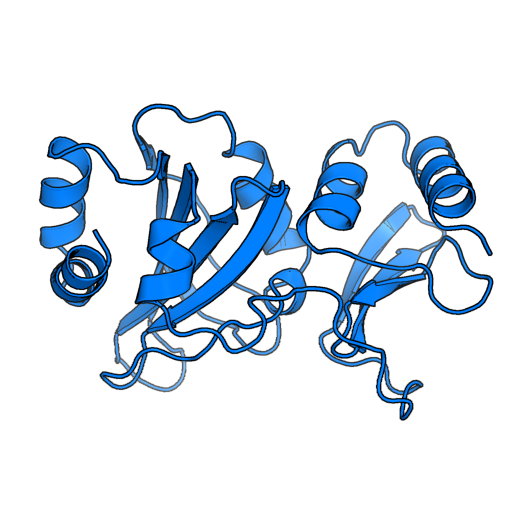 1
ATOM 915 C C . ALA A 1 111 ? -4.085 -12.698 -2.603 1.00 91.19 111 ALA A C 1
ATOM 917 O O . ALA A 1 111 ? -5.258 -13.053 -2.527 1.00 91.19 111 ALA A O 1
ATOM 918 N N . ASN A 1 112 ? -3.335 -12.615 -1.499 1.00 91.31 112 ASN A N 1
ATOM 919 C CA . ASN A 1 112 ? -3.839 -12.826 -0.144 1.00 91.31 112 ASN A CA 1
ATOM 920 C C . ASN A 1 112 ? -4.525 -11.586 0.472 1.00 91.31 112 ASN A C 1
ATOM 922 O O . ASN A 1 112 ? -4.724 -11.539 1.687 1.00 91.31 112 ASN A O 1
ATOM 926 N N . ASN A 1 113 ? -4.841 -10.577 -0.345 1.00 92.94 113 ASN A N 1
ATOM 927 C CA . ASN A 1 113 ? -5.453 -9.305 0.034 1.00 92.94 113 ASN A CA 1
ATOM 928 C C . ASN A 1 113 ? -4.678 -8.558 1.137 1.00 92.94 113 ASN A C 1
ATOM 930 O O . ASN A 1 113 ? -5.259 -7.967 2.051 1.00 92.94 113 ASN A O 1
ATOM 934 N N . ARG A 1 114 ? -3.340 -8.626 1.080 1.00 93.81 114 ARG A N 1
ATOM 935 C CA . ARG A 1 114 ? -2.434 -7.889 1.972 1.00 93.81 114 ARG A CA 1
ATOM 936 C C . ARG A 1 114 ? -1.655 -6.852 1.189 1.00 93.81 114 ARG A C 1
ATOM 938 O O . ARG A 1 114 ? -1.024 -7.180 0.183 1.00 93.81 114 ARG A O 1
ATOM 945 N N . LEU A 1 115 ? -1.676 -5.626 1.693 1.00 95.50 115 LEU A N 1
ATOM 946 C CA . LEU A 1 115 ? -0.891 -4.527 1.164 1.00 95.50 115 LEU A CA 1
ATOM 947 C C . LEU A 1 115 ? 0.526 -4.605 1.738 1.00 95.50 115 LEU A C 1
ATOM 949 O O . LEU A 1 115 ? 0.709 -4.858 2.929 1.00 95.50 115 LEU A O 1
ATOM 953 N N . ARG A 1 116 ? 1.532 -4.386 0.897 1.00 94.19 116 ARG A N 1
ATOM 954 C CA . ARG A 1 116 ? 2.954 -4.425 1.261 1.00 94.19 116 ARG A CA 1
ATOM 955 C C . ARG A 1 116 ? 3.660 -3.234 0.657 1.00 94.19 116 ARG A C 1
ATOM 957 O O . ARG A 1 116 ? 3.359 -2.872 -0.475 1.00 94.19 116 ARG A O 1
ATOM 964 N N . LEU A 1 117 ? 4.576 -2.625 1.400 1.00 93.69 117 LEU A N 1
ATOM 965 C CA . LEU A 1 117 ? 5.263 -1.415 0.963 1.00 93.69 117 LEU A CA 1
ATOM 966 C C . LEU A 1 117 ? 6.734 -1.711 0.699 1.00 93.69 117 LEU A C 1
ATOM 968 O O . LEU A 1 117 ? 7.475 -2.074 1.608 1.00 93.69 117 LEU A O 1
ATOM 972 N N . LEU A 1 118 ? 7.167 -1.490 -0.534 1.00 94.06 118 LEU A N 1
ATOM 973 C CA . LEU A 1 118 ? 8.574 -1.446 -0.903 1.00 94.06 118 LEU A CA 1
ATOM 974 C C . LEU A 1 118 ? 8.987 -0.009 -1.185 1.00 94.06 118 LEU A C 1
ATOM 976 O O . LEU A 1 118 ? 8.182 0.812 -1.627 1.00 94.06 118 LEU A O 1
ATOM 980 N N . SER A 1 119 ? 10.265 0.287 -0.987 1.00 92.31 119 SER A N 1
ATOM 981 C CA . SER A 1 119 ? 10.842 1.525 -1.487 1.00 92.31 119 SER A CA 1
ATOM 982 C C . SER A 1 119 ? 12.193 1.284 -2.135 1.00 92.31 119 SER A C 1
ATOM 984 O O . SER A 1 119 ? 12.918 0.356 -1.781 1.00 92.31 119 SER A O 1
ATOM 986 N N . TYR A 1 120 ? 12.526 2.127 -3.102 1.00 92.12 120 TYR A N 1
ATOM 987 C CA . TYR A 1 120 ? 13.846 2.192 -3.703 1.00 92.12 120 TYR A CA 1
ATOM 988 C C . TYR A 1 120 ? 14.417 3.585 -3.478 1.00 92.12 120 TYR A C 1
ATOM 990 O O . TYR A 1 120 ? 13.821 4.585 -3.884 1.00 92.12 120 TYR A O 1
ATOM 998 N N . SER A 1 121 ? 15.576 3.643 -2.836 1.00 88.88 121 SER A N 1
ATOM 999 C CA . SER A 1 121 ? 16.312 4.876 -2.563 1.00 88.88 121 SER A CA 1
ATOM 1000 C C . SER A 1 121 ? 17.799 4.563 -2.432 1.00 88.88 121 SER A C 1
ATOM 1002 O O . SER A 1 121 ? 18.179 3.427 -2.144 1.00 88.88 121 SER A O 1
ATOM 1004 N N . ASN A 1 122 ? 18.666 5.551 -2.669 1.00 85.75 122 ASN A N 1
ATOM 1005 C CA . ASN A 1 122 ? 20.123 5.399 -2.533 1.00 85.75 122 ASN A CA 1
ATOM 1006 C C . ASN A 1 122 ? 20.680 4.182 -3.297 1.00 85.75 122 ASN A C 1
ATOM 1008 O O . ASN A 1 122 ? 21.530 3.442 -2.803 1.00 85.75 122 ASN A O 1
ATOM 1012 N N . ASN A 1 123 ? 20.151 3.965 -4.506 1.00 85.94 123 ASN A N 1
ATOM 1013 C CA . ASN A 1 123 ? 20.462 2.837 -5.383 1.00 85.94 123 ASN A CA 1
ATOM 1014 C C . ASN A 1 123 ? 20.241 1.443 -4.771 1.00 85.94 123 ASN A C 1
ATOM 1016 O O . ASN A 1 123 ? 20.904 0.479 -5.161 1.00 85.94 123 ASN A O 1
ATOM 1020 N N . LYS A 1 124 ? 19.331 1.325 -3.800 1.00 90.25 124 LYS A N 1
ATOM 1021 C CA . LYS A 1 124 ? 19.022 0.065 -3.126 1.00 90.25 124 LYS A CA 1
ATOM 1022 C C . LYS A 1 124 ? 17.526 -0.084 -2.904 1.00 90.25 124 LYS A C 1
ATOM 1024 O O . LYS A 1 124 ? 16.845 0.841 -2.459 1.00 90.25 124 LYS A O 1
ATOM 1029 N N . TRP A 1 125 ? 17.039 -1.295 -3.149 1.00 91.44 125 TRP A N 1
ATOM 1030 C CA . TRP A 1 125 ? 15.737 -1.703 -2.653 1.00 91.44 125 TRP A CA 1
ATOM 1031 C C . TRP A 1 125 ? 15.785 -1.850 -1.140 1.00 91.44 125 TRP A C 1
ATOM 1033 O O . TRP A 1 125 ? 16.641 -2.541 -0.582 1.00 91.44 125 TRP A O 1
ATOM 1043 N N . GLN A 1 126 ? 14.833 -1.208 -0.488 1.00 88.12 126 GLN A N 1
ATOM 1044 C CA . GLN A 1 126 ? 14.544 -1.423 0.911 1.00 88.12 126 GLN A CA 1
ATOM 1045 C C . GLN A 1 126 ? 13.561 -2.586 1.054 1.00 88.12 126 GLN A C 1
ATOM 1047 O O . GLN A 1 126 ? 12.740 -2.857 0.174 1.00 88.12 126 GLN A O 1
ATOM 1052 N N . ARG A 1 127 ? 13.669 -3.303 2.173 1.00 79.75 127 ARG A N 1
ATOM 1053 C CA . ARG A 1 127 ? 12.810 -4.458 2.462 1.00 79.75 127 ARG A CA 1
ATOM 1054 C C . ARG A 1 127 ? 11.386 -4.011 2.801 1.00 79.75 127 ARG A C 1
ATOM 1056 O O . ARG A 1 127 ? 11.179 -2.880 3.224 1.00 79.75 127 ARG A O 1
ATOM 1063 N N . ASN A 1 128 ? 10.443 -4.943 2.659 1.00 83.56 128 ASN A N 1
ATOM 1064 C CA . ASN A 1 128 ? 9.020 -4.778 2.962 1.00 83.56 128 ASN A CA 1
ATOM 1065 C C . ASN A 1 128 ? 8.767 -4.058 4.305 1.00 83.56 128 ASN A C 1
ATOM 1067 O O . ASN A 1 128 ? 9.050 -4.609 5.373 1.00 83.56 128 ASN A O 1
ATOM 1071 N N . TYR A 1 129 ? 8.234 -2.839 4.217 1.00 83.12 129 TYR A N 1
ATOM 1072 C CA . TYR A 1 129 ? 7.771 -2.010 5.325 1.00 83.12 129 TYR A CA 1
ATOM 1073 C C . TYR A 1 129 ? 6.278 -2.236 5.593 1.00 83.12 129 TYR A C 1
ATOM 1075 O O . TYR A 1 129 ? 5.524 -2.583 4.679 1.00 83.12 129 TYR A O 1
ATOM 1083 N N . PRO A 1 130 ? 5.804 -1.965 6.821 1.00 87.06 130 PRO A N 1
ATOM 1084 C CA . PRO A 1 130 ? 4.375 -1.921 7.084 1.00 87.06 130 PRO A CA 1
ATOM 1085 C C . PRO A 1 130 ? 3.747 -0.761 6.295 1.00 87.06 130 PRO A C 1
ATOM 1087 O O . PRO A 1 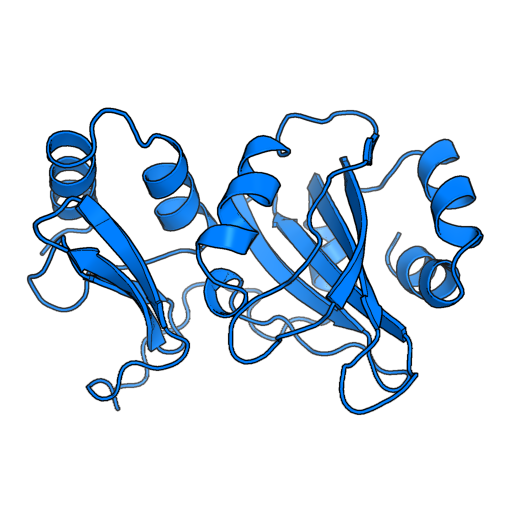130 ? 4.200 0.375 6.442 1.00 87.06 130 PRO A O 1
ATOM 1090 N N . PRO A 1 131 ? 2.682 -0.975 5.502 1.00 92.19 131 PRO A N 1
ATOM 1091 C CA . PRO A 1 131 ? 2.075 0.101 4.715 1.00 92.19 131 PRO A CA 1
ATOM 1092 C C . PRO A 1 131 ? 1.581 1.279 5.558 1.00 92.19 131 PRO A C 1
ATOM 1094 O O . PRO A 1 131 ? 1.606 2.423 5.099 1.00 92.19 131 PRO A O 1
ATOM 1097 N N . LEU A 1 132 ? 1.167 1.017 6.803 1.00 91.44 132 LEU A N 1
ATOM 1098 C CA . LEU A 1 132 ? 0.623 2.026 7.710 1.00 91.44 132 LEU A CA 1
ATOM 1099 C C . LEU A 1 132 ? 1.624 3.137 8.064 1.00 91.44 132 LEU A C 1
ATOM 1101 O O . LEU A 1 132 ? 1.202 4.244 8.398 1.00 91.44 132 LEU A O 1
ATOM 1105 N N . ILE A 1 133 ? 2.929 2.900 7.900 1.00 88.19 133 ILE A N 1
ATOM 1106 C CA . ILE A 1 133 ? 3.963 3.925 8.101 1.00 88.19 133 ILE A CA 1
ATOM 1107 C C . ILE A 1 133 ? 3.798 5.135 7.164 1.00 88.19 133 ILE A C 1
ATOM 1109 O O . ILE A 1 133 ? 4.236 6.232 7.501 1.00 88.19 133 ILE A O 1
ATOM 1113 N N . SER A 1 134 ? 3.144 4.947 6.009 1.00 89.19 134 SER A N 1
ATOM 1114 C CA . SER A 1 134 ? 2.837 6.017 5.046 1.00 89.19 134 SER A CA 1
ATOM 1115 C C . SER A 1 134 ? 1.684 6.928 5.491 1.00 89.19 134 SER A C 1
ATOM 1117 O O . SER A 1 134 ? 1.455 7.990 4.907 1.00 89.19 134 SER A O 1
ATOM 1119 N N . GLY A 1 135 ? 0.971 6.527 6.542 1.00 90.75 135 GLY A N 1
ATOM 1120 C CA . GLY A 1 135 ? -0.139 7.253 7.134 1.00 90.75 135 GLY A CA 1
ATOM 1121 C C . GLY A 1 135 ? -1.487 7.021 6.451 1.00 90.75 135 GLY A C 1
ATOM 1122 O O . GLY A 1 135 ? -1.579 6.688 5.270 1.00 90.75 135 GLY A O 1
ATOM 1123 N N . ILE A 1 136 ? -2.562 7.217 7.219 1.00 92.00 136 ILE A N 1
ATOM 1124 C CA . ILE A 1 136 ? -3.938 6.935 6.783 1.00 92.00 136 ILE A CA 1
ATOM 1125 C C . ILE A 1 136 ? -4.337 7.749 5.544 1.00 92.00 136 ILE A C 1
ATOM 1127 O O . ILE A 1 136 ? -4.964 7.217 4.630 1.00 92.00 136 ILE A O 1
ATOM 1131 N N . ASP A 1 137 ? -3.917 9.012 5.480 1.00 90.44 137 ASP A N 1
ATOM 1132 C CA . ASP A 1 137 ? -4.262 9.921 4.386 1.00 90.44 137 ASP A CA 1
ATOM 1133 C C . ASP A 1 137 ? -3.596 9.523 3.063 1.00 90.44 137 ASP A C 1
ATOM 1135 O O . ASP A 1 137 ? -4.167 9.759 2.003 1.00 90.44 137 ASP A O 1
ATOM 1139 N N . THR A 1 138 ? -2.433 8.865 3.116 1.00 91.94 138 THR A N 1
ATOM 1140 C CA . THR A 1 138 ? -1.771 8.287 1.936 1.00 91.94 138 THR A CA 1
ATOM 1141 C C . THR A 1 138 ? -2.460 6.994 1.499 1.00 91.94 138 THR A C 1
ATOM 1143 O O . THR A 1 138 ? -2.605 6.736 0.308 1.00 91.94 138 THR A O 1
ATOM 1146 N N . LEU A 1 139 ? -2.926 6.175 2.447 1.00 94.06 139 LEU A N 1
ATOM 1147 C CA . LEU A 1 139 ? -3.553 4.885 2.142 1.00 94.06 139 LEU A CA 1
ATOM 1148 C C . LEU A 1 139 ? -4.943 5.015 1.505 1.00 94.06 139 LEU A C 1
ATOM 1150 O O . LEU A 1 139 ? -5.304 4.191 0.666 1.00 94.06 139 LEU A O 1
ATOM 1154 N N . ARG A 1 140 ? -5.725 6.043 1.857 1.00 93.94 140 ARG A N 1
ATOM 1155 C CA . ARG A 1 140 ? -7.058 6.276 1.266 1.00 93.94 140 ARG A CA 1
ATOM 1156 C C . ARG A 1 140 ? -7.042 6.368 -0.271 1.00 93.94 140 ARG A C 1
ATOM 1158 O O . ARG A 1 140 ? -7.763 5.598 -0.905 1.00 93.94 140 ARG A O 1
ATOM 1165 N N . PRO A 1 141 ? -6.249 7.252 -0.912 1.00 92.81 141 PRO A N 1
ATOM 1166 C CA . PRO A 1 141 ? -6.188 7.322 -2.372 1.00 92.81 141 PRO A CA 1
ATOM 1167 C C . PRO A 1 141 ? -5.644 6.040 -3.018 1.00 92.81 141 PRO A C 1
ATOM 1169 O O . PRO A 1 141 ? -6.092 5.699 -4.109 1.00 92.81 141 PRO A O 1
ATOM 1172 N N . ILE A 1 142 ? -4.755 5.300 -2.343 1.00 94.75 142 ILE A N 1
ATOM 1173 C CA . ILE A 1 142 ? -4.272 3.990 -2.811 1.00 94.75 142 ILE A CA 1
ATOM 1174 C C . ILE A 1 142 ? -5.435 2.993 -2.880 1.00 94.75 142 ILE A C 1
ATOM 1176 O O . ILE A 1 142 ? -5.656 2.362 -3.909 1.00 94.75 142 ILE A O 1
ATOM 1180 N N . ILE A 1 143 ? -6.241 2.893 -1.826 1.00 95.00 143 ILE A N 1
ATOM 1181 C CA . ILE A 1 143 ? -7.358 1.937 -1.775 1.00 95.00 143 ILE A CA 1
ATOM 1182 C C . ILE A 1 143 ? -8.462 2.276 -2.771 1.00 95.00 143 ILE A C 1
ATOM 1184 O O . ILE A 1 143 ? -9.013 1.380 -3.403 1.00 95.00 143 ILE A O 1
ATOM 1188 N N . ARG A 1 144 ? -8.735 3.566 -2.995 1.00 93.75 144 ARG A N 1
ATOM 1189 C CA . ARG A 1 144 ? -9.670 4.027 -4.041 1.00 93.75 144 ARG A CA 1
ATOM 1190 C C . ARG A 1 144 ? -9.266 3.605 -5.459 1.00 93.75 144 ARG A C 1
ATOM 1192 O O . ARG A 1 144 ? -10.027 3.829 -6.395 1.00 93.75 144 ARG A O 1
ATOM 1199 N N . SER A 1 145 ? -8.061 3.067 -5.631 1.00 94.31 145 SER A N 1
ATOM 1200 C CA . SER A 1 145 ? -7.466 2.747 -6.923 1.00 94.31 145 SER A CA 1
ATOM 1201 C C . SER A 1 145 ? -7.293 1.237 -7.178 1.00 94.31 145 SER A C 1
ATOM 1203 O O . SER A 1 145 ? -6.781 0.859 -8.228 1.00 94.31 145 SER A O 1
ATOM 1205 N N . PHE A 1 146 ? -7.765 0.366 -6.276 1.00 92.00 146 PHE A N 1
ATOM 1206 C CA . PHE A 1 146 ? -7.638 -1.094 -6.420 1.00 92.00 146 PHE A CA 1
ATOM 1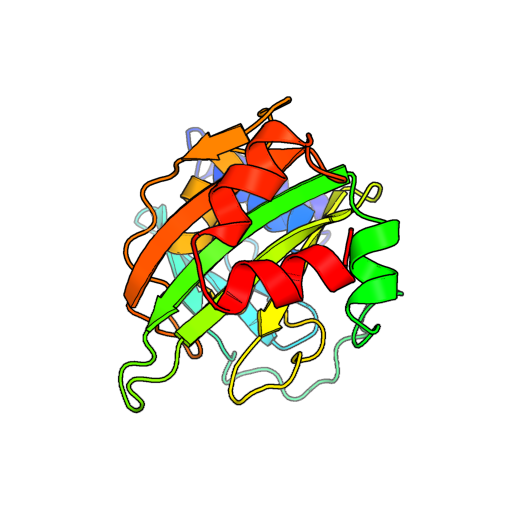207 C C . PHE A 1 146 ? -8.350 -1.672 -7.656 1.00 92.00 146 PHE A C 1
ATOM 1209 O O . PHE A 1 146 ? -7.836 -2.607 -8.259 1.00 92.00 146 PHE A O 1
ATOM 1216 N N . ASP A 1 147 ? -9.450 -1.072 -8.118 1.00 86.56 147 ASP A N 1
ATOM 1217 C CA . ASP A 1 147 ? -10.245 -1.601 -9.244 1.00 86.56 147 ASP A CA 1
ATOM 1218 C C . ASP A 1 147 ? -9.708 -1.213 -10.641 1.00 86.56 147 ASP A C 1
ATOM 1220 O O . ASP A 1 147 ? -10.432 -1.219 -11.640 1.00 86.56 147 ASP A O 1
ATOM 1224 N N . ILE A 1 148 ? -8.436 -0.821 -10.744 1.00 89.06 148 ILE A N 1
ATOM 1225 C CA . ILE A 1 148 ? -7.833 -0.396 -12.014 1.00 89.06 148 ILE A CA 1
ATOM 1226 C C . ILE A 1 148 ? -7.199 -1.589 -12.725 1.00 89.06 148 ILE A C 1
ATOM 1228 O O . ILE A 1 148 ? -6.147 -2.076 -12.326 1.00 89.06 148 ILE A O 1
ATOM 1232 N N . ALA A 1 149 ? -7.812 -1.995 -13.839 1.00 82.69 149 ALA A N 1
ATOM 1233 C CA . ALA A 1 149 ? -7.356 -3.130 -14.645 1.00 82.69 149 ALA A CA 1
ATOM 1234 C C . ALA A 1 149 ? -6.176 -2.818 -15.587 1.00 82.69 149 ALA A C 1
ATOM 1236 O O . ALA A 1 149 ? -5.420 -3.714 -15.939 1.00 82.69 149 ALA A O 1
ATOM 1237 N N . SER A 1 150 ? -6.031 -1.567 -16.040 1.00 89.75 150 SER A N 1
ATOM 1238 C CA . SER A 1 150 ? -4.907 -1.151 -16.895 1.00 89.75 150 SER A CA 1
ATOM 1239 C C . SER A 1 150 ? -3.911 -0.335 -16.082 1.00 89.75 150 SER A C 1
ATOM 1241 O O . SER A 1 150 ? -3.175 -0.896 -15.284 1.00 89.75 150 SER A O 1
ATOM 1243 N N . TYR A 1 151 ? -3.919 0.986 -16.230 1.00 95.00 151 TYR A N 1
ATOM 1244 C CA . TYR A 1 151 ? -3.233 1.894 -15.326 1.00 95.00 151 TYR A CA 1
ATOM 1245 C C . TYR A 1 151 ? -3.946 3.246 -15.286 1.00 95.00 151 TYR A C 1
ATOM 1247 O O . TYR A 1 151 ? -4.546 3.690 -16.267 1.00 95.00 151 TYR A O 1
ATOM 1255 N N . ARG A 1 152 ? -3.854 3.943 -14.155 1.00 94.88 152 ARG A N 1
ATOM 1256 C CA . ARG A 1 152 ? -4.387 5.299 -13.980 1.00 94.88 152 ARG A CA 1
ATOM 1257 C C . ARG A 1 152 ? -3.391 6.121 -13.191 1.00 94.88 152 ARG A C 1
ATOM 1259 O O . ARG A 1 152 ? -2.840 5.646 -12.204 1.00 94.88 152 ARG A O 1
ATOM 1266 N N . GLN A 1 153 ? -3.190 7.366 -13.601 1.00 92.62 153 GLN A N 1
ATOM 1267 C CA . GLN A 1 153 ? -2.445 8.315 -12.784 1.00 92.62 153 GLN A CA 1
ATOM 1268 C C . GLN A 1 153 ? -3.286 8.725 -11.568 1.00 92.62 153 GLN A C 1
ATOM 1270 O O . GLN A 1 153 ? -4.493 8.939 -11.692 1.00 92.62 153 GLN A O 1
ATOM 1275 N N . ALA A 1 154 ? -2.647 8.819 -10.408 1.00 89.38 154 ALA A N 1
ATOM 1276 C CA . ALA A 1 154 ? -3.274 9.208 -9.154 1.00 89.38 154 ALA A CA 1
ATOM 1277 C C . ALA A 1 154 ? -2.546 10.408 -8.541 1.00 89.38 154 ALA A C 1
ATOM 1279 O O . ALA A 1 154 ? -1.317 10.494 -8.579 1.00 89.38 154 ALA A O 1
ATOM 1280 N N . ASP A 1 155 ? -3.315 11.312 -7.942 1.00 80.44 155 ASP A N 1
ATOM 1281 C CA . ASP A 1 155 ? -2.801 12.549 -7.358 1.00 80.44 155 ASP A CA 1
ATOM 1282 C C . ASP A 1 155 ? -2.470 12.347 -5.876 1.00 80.44 155 ASP A C 1
ATOM 1284 O O . ASP A 1 155 ? -3.141 12.857 -4.980 1.00 80.44 155 ASP A O 1
ATOM 1288 N N . ILE A 1 156 ? -1.419 11.570 -5.608 1.00 78.94 156 ILE A N 1
ATOM 1289 C CA . ILE A 1 156 ? -0.758 11.586 -4.300 1.00 78.94 156 ILE A CA 1
ATOM 1290 C C . ILE A 1 156 ? 0.432 12.521 -4.423 1.00 78.94 156 ILE A C 1
ATOM 1292 O O . ILE A 1 156 ? 1.391 12.217 -5.125 1.00 78.94 156 ILE A O 1
ATOM 1296 N N . LEU A 1 157 ? 0.343 13.668 -3.751 1.00 70.94 157 LEU A N 1
ATOM 1297 C CA . LEU A 1 157 ? 1.372 14.712 -3.796 1.00 70.94 157 LEU A CA 1
ATOM 1298 C C . LEU A 1 157 ? 2.364 14.612 -2.635 1.00 70.94 157 LEU A C 1
ATOM 1300 O O . LEU A 1 157 ? 3.468 15.150 -2.701 1.00 70.94 157 LEU A O 1
ATOM 1304 N N . ARG A 1 158 ? 1.992 13.917 -1.557 1.00 81.06 158 ARG A N 1
ATOM 1305 C CA . ARG A 1 158 ? 2.827 13.804 -0.366 1.00 81.06 158 ARG A CA 1
ATOM 1306 C C . ARG A 1 158 ? 2.540 12.518 0.386 1.00 81.06 158 ARG A C 1
ATOM 1308 O O . ARG A 1 158 ? 1.389 12.234 0.701 1.00 81.06 158 ARG A O 1
ATOM 1315 N N . ILE A 1 159 ? 3.603 11.799 0.722 1.00 82.25 159 ILE A N 1
ATOM 1316 C CA . ILE A 1 159 ? 3.564 10.742 1.733 1.00 82.25 159 ILE A CA 1
ATOM 1317 C C . ILE A 1 159 ? 3.827 11.406 3.082 1.00 82.25 159 ILE A C 1
ATOM 1319 O O . ILE A 1 159 ? 4.698 12.274 3.192 1.00 82.25 159 ILE A O 1
ATOM 1323 N N . GLN A 1 160 ? 3.056 11.037 4.098 1.00 74.44 160 GLN A N 1
ATOM 1324 C CA . GLN A 1 160 ? 3.226 11.533 5.463 1.00 74.44 160 GLN A CA 1
ATOM 1325 C C . GLN A 1 160 ? 3.922 10.489 6.352 1.00 74.44 160 GLN A C 1
ATOM 1327 O O . GLN A 1 160 ? 4.095 9.337 5.963 1.00 74.44 160 GLN A O 1
ATOM 1332 N N . GLY A 1 161 ? 4.318 10.895 7.561 1.00 68.69 161 GLY A N 1
ATOM 1333 C CA . GLY A 1 161 ? 4.952 10.008 8.540 1.00 68.69 161 GLY A CA 1
ATOM 1334 C C . GLY A 1 161 ? 6.483 9.936 8.418 1.00 68.69 161 GLY A C 1
ATOM 1335 O O . GLY A 1 161 ? 7.099 10.858 7.887 1.00 68.69 161 GLY A O 1
ATOM 1336 N N . PRO A 1 162 ? 7.122 8.868 8.927 1.00 66.50 162 PRO A N 1
ATOM 1337 C CA . PRO A 1 162 ? 8.582 8.705 8.906 1.00 66.50 162 PRO A CA 1
ATOM 1338 C C . PRO A 1 162 ? 9.185 8.598 7.504 1.00 66.50 162 PRO A C 1
ATOM 1340 O O . PRO A 1 162 ? 10.370 8.847 7.331 1.00 66.50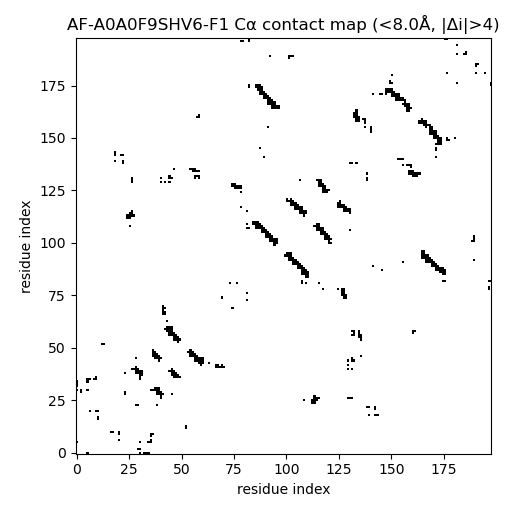 162 PRO A O 1
ATOM 1343 N N . LEU A 1 163 ? 8.376 8.221 6.511 1.00 73.94 163 LEU A N 1
ATOM 1344 C CA . LEU A 1 163 ? 8.768 8.150 5.101 1.00 73.94 163 LEU A CA 1
ATOM 1345 C C . LEU A 1 163 ? 8.321 9.403 4.333 1.00 73.94 163 LEU A C 1
ATOM 1347 O O . LEU A 1 163 ? 8.007 9.326 3.145 1.00 73.94 163 LEU A O 1
ATOM 1351 N N . ALA A 1 164 ? 8.214 10.546 5.020 1.00 78.00 164 ALA A N 1
ATOM 1352 C CA . ALA A 1 164 ? 7.696 11.766 4.426 1.00 78.00 164 ALA A CA 1
ATOM 1353 C C . ALA A 1 164 ? 8.520 12.185 3.206 1.00 78.00 164 ALA A C 1
ATOM 1355 O O . ALA A 1 164 ? 9.704 12.494 3.307 1.00 78.00 164 ALA A O 1
ATOM 1356 N N . ALA A 1 165 ? 7.859 12.252 2.058 1.00 84.44 165 ALA A N 1
ATOM 1357 C CA . ALA A 1 165 ? 8.483 12.636 0.805 1.00 84.44 165 ALA A CA 1
ATOM 1358 C C . ALA A 1 165 ? 7.464 13.332 -0.098 1.00 84.44 165 ALA A C 1
ATOM 1360 O O . ALA A 1 165 ? 6.263 13.030 -0.069 1.00 84.44 165 ALA A O 1
ATOM 1361 N N . ASN A 1 166 ? 7.958 14.278 -0.895 1.00 86.62 166 ASN A N 1
ATOM 1362 C CA . ASN A 1 166 ? 7.156 14.969 -1.895 1.00 86.62 166 ASN A CA 1
ATOM 1363 C C . ASN A 1 166 ? 7.093 14.109 -3.151 1.00 86.62 166 ASN A C 1
ATOM 1365 O O . ASN A 1 166 ? 8.121 13.756 -3.737 1.00 86.62 166 ASN A O 1
ATOM 1369 N N . MET A 1 167 ? 5.877 13.738 -3.529 1.00 88.81 167 MET A N 1
ATOM 1370 C CA . MET A 1 167 ? 5.632 12.882 -4.677 1.00 88.81 167 MET A CA 1
ATOM 1371 C C . MET A 1 167 ? 5.465 13.750 -5.915 1.00 88.81 167 MET A C 1
ATOM 1373 O O . MET A 1 167 ? 4.769 14.763 -5.904 1.00 88.81 167 MET A O 1
ATOM 1377 N N . VAL A 1 168 ? 6.139 13.352 -6.985 1.00 88.19 168 VAL A N 1
ATOM 1378 C CA . VAL A 1 168 ? 6.081 14.018 -8.283 1.00 88.19 168 VAL A CA 1
ATOM 1379 C C . VAL A 1 168 ? 4.924 13.442 -9.084 1.00 88.19 168 VAL A C 1
ATOM 1381 O O . VAL A 1 168 ? 4.119 14.195 -9.625 1.00 88.19 168 VAL A O 1
ATOM 1384 N N . LYS A 1 169 ? 4.834 12.109 -9.160 1.00 91.00 169 LYS A N 1
ATOM 1385 C CA . LYS A 1 169 ? 3.774 11.406 -9.886 1.00 91.00 169 LYS A CA 1
ATOM 1386 C C . LYS A 1 169 ? 3.527 10.025 -9.301 1.00 91.00 169 LYS A C 1
ATOM 1388 O O . LYS A 1 169 ? 4.467 9.361 -8.868 1.00 91.00 169 LYS A O 1
ATOM 1393 N N . SER A 1 170 ? 2.271 9.595 -9.383 1.00 94.06 170 SER A N 1
ATOM 1394 C CA . SER A 1 170 ? 1.848 8.269 -8.950 1.00 94.06 170 SER A CA 1
ATOM 1395 C C . SER A 1 170 ? 0.929 7.593 -9.958 1.00 94.06 170 SER A C 1
ATOM 1397 O O . SER A 1 170 ? 0.187 8.264 -10.678 1.00 94.06 170 SER A O 1
ATOM 1399 N N . TRP A 1 171 ? 0.925 6.264 -9.967 1.00 95.50 171 TRP A N 1
ATOM 1400 C CA . TRP A 1 171 ? 0.020 5.451 -10.767 1.00 95.50 171 TRP A CA 1
ATOM 1401 C C . TRP A 1 171 ? -0.450 4.231 -9.998 1.00 95.50 171 TRP A C 1
ATOM 1403 O O . TRP A 1 171 ? 0.300 3.636 -9.236 1.00 95.50 171 TRP A O 1
ATOM 1413 N N . ALA A 1 172 ? -1.679 3.835 -10.275 1.00 96.62 172 ALA A N 1
ATOM 1414 C CA . ALA A 1 172 ? -2.219 2.530 -9.947 1.00 96.62 172 ALA A CA 1
ATOM 1415 C C . ALA A 1 172 ? -2.243 1.676 -11.212 1.00 96.62 172 ALA A C 1
ATOM 1417 O O . ALA A 1 172 ? -2.566 2.196 -12.283 1.00 96.62 172 ALA A O 1
ATOM 1418 N N . THR A 1 173 ? -1.914 0.396 -11.098 1.00 96.88 173 THR A N 1
ATOM 1419 C CA . THR A 1 173 ? -1.864 -0.547 -12.219 1.00 96.88 173 THR A CA 1
ATOM 1420 C C . THR A 1 173 ? -2.138 -1.965 -11.735 1.00 96.88 173 THR A C 1
ATOM 1422 O O . THR A 1 173 ? -1.757 -2.324 -10.620 1.00 96.88 173 THR A O 1
ATOM 1425 N N . ALA A 1 174 ? -2.725 -2.793 -12.599 1.00 96.44 174 ALA A N 1
ATOM 1426 C CA . ALA A 1 174 ? -2.640 -4.241 -12.426 1.00 96.44 174 ALA A CA 1
ATOM 1427 C C . ALA A 1 174 ? -1.166 -4.685 -12.433 1.00 96.44 174 ALA A C 1
ATOM 1429 O O . ALA A 1 174 ? -0.306 -3.986 -12.987 1.00 96.44 174 ALA A O 1
ATOM 1430 N N . TRP A 1 175 ? -0.877 -5.821 -11.800 1.00 95.94 175 TRP A N 1
ATOM 1431 C CA . TRP A 1 175 ? 0.467 -6.378 -11.719 1.00 95.94 175 TRP A CA 1
ATOM 1432 C C . TRP A 1 175 ? 0.493 -7.858 -12.139 1.00 95.94 175 TRP A C 1
ATOM 1434 O O . TRP A 1 175 ? -0.304 -8.634 -11.614 1.00 95.94 175 TRP A O 1
ATOM 1444 N N . PRO A 1 176 ? 1.403 -8.274 -13.045 1.00 95.44 176 PRO A N 1
ATOM 1445 C CA . PRO A 1 176 ? 2.339 -7.448 -13.817 1.00 95.44 176 PRO A CA 1
ATOM 1446 C C . PRO A 1 176 ? 1.635 -6.387 -14.684 1.00 95.44 176 PRO A C 1
ATOM 1448 O O . PRO A 1 176 ? 0.495 -6.596 -15.105 1.00 95.44 176 PRO A O 1
ATOM 1451 N N . PRO A 1 177 ? 2.265 -5.225 -14.927 1.00 95.62 177 PRO A N 1
ATOM 1452 C CA . PRO A 1 177 ? 1.624 -4.151 -15.666 1.00 95.62 177 PRO A CA 1
ATOM 1453 C C . PRO A 1 177 ? 1.644 -4.422 -17.172 1.00 95.62 177 PRO A C 1
ATOM 1455 O O . PRO A 1 177 ? 2.472 -5.175 -17.677 1.00 95.62 177 PRO A O 1
ATOM 1458 N N . CYS A 1 178 ? 0.766 -3.751 -17.918 1.00 94.81 178 CYS A N 1
ATOM 1459 C CA . CYS A 1 178 ? 0.792 -3.824 -19.377 1.00 94.81 178 CYS A CA 1
ATOM 1460 C C . CYS A 1 178 ? 1.979 -3.049 -19.975 1.00 94.81 178 CYS A C 1
ATOM 1462 O O . CYS A 1 178 ? 2.428 -2.050 -19.408 1.00 94.81 178 CYS A O 1
ATOM 1464 N N . ASP A 1 179 ? 2.425 -3.438 -21.172 1.00 94.50 179 ASP A N 1
ATOM 1465 C CA . ASP A 1 179 ? 3.589 -2.836 -21.847 1.00 94.50 179 ASP A CA 1
ATOM 1466 C C . ASP A 1 179 ? 3.486 -1.311 -21.982 1.00 94.50 179 ASP A C 1
ATOM 1468 O O . ASP A 1 179 ? 4.440 -0.589 -21.704 1.00 94.50 179 ASP A O 1
ATOM 1472 N N . LYS A 1 180 ? 2.288 -0.792 -22.289 1.00 94.88 180 LYS A N 1
ATOM 1473 C CA . LYS A 1 180 ? 2.039 0.659 -22.382 1.00 94.88 180 LYS A CA 1
ATOM 1474 C C . LYS A 1 180 ? 2.370 1.401 -21.086 1.00 94.88 180 LYS A C 1
ATOM 1476 O O . LYS A 1 180 ? 2.793 2.555 -21.126 1.00 94.88 180 LYS A O 1
ATOM 1481 N N . PHE A 1 181 ? 2.128 0.772 -19.936 1.00 94.69 181 PHE A N 1
ATOM 1482 C CA . PHE A 1 181 ? 2.501 1.349 -18.652 1.00 94.69 181 PHE A CA 1
ATOM 1483 C C . PHE A 1 181 ? 4.006 1.257 -18.421 1.00 94.69 181 PHE A C 1
ATOM 1485 O O . PHE A 1 181 ? 4.594 2.232 -17.956 1.00 94.69 181 PHE A O 1
ATOM 1492 N N . VAL A 1 182 ? 4.625 0.125 -18.776 1.00 93.75 182 VAL A N 1
ATOM 1493 C CA . VAL A 1 182 ? 6.081 -0.057 -18.689 1.00 93.75 182 VAL A CA 1
ATOM 1494 C C . VAL A 1 182 ? 6.793 1.040 -19.469 1.00 93.75 182 VAL A C 1
ATOM 1496 O O . VAL A 1 182 ? 7.610 1.752 -18.893 1.00 93.75 182 VAL A O 1
ATOM 1499 N N . ASP A 1 183 ? 6.417 1.258 -20.727 1.00 92.81 183 ASP A N 1
ATOM 1500 C CA . ASP A 1 183 ? 6.982 2.322 -21.561 1.00 92.81 183 ASP A CA 1
ATOM 1501 C C . ASP A 1 183 ? 6.838 3.694 -20.890 1.00 92.81 183 ASP A C 1
ATOM 1503 O O . ASP A 1 183 ? 7.796 4.459 -20.806 1.00 92.81 183 ASP A O 1
ATOM 1507 N N . LYS A 1 184 ? 5.666 3.971 -20.305 1.00 91.50 184 LYS A N 1
ATOM 1508 C CA . LYS A 1 184 ? 5.391 5.233 -19.610 1.00 91.50 184 LYS A CA 1
ATOM 1509 C C . LYS A 1 184 ? 6.251 5.445 -18.363 1.00 91.50 184 LYS A C 1
ATOM 1511 O O . LYS A 1 184 ? 6.598 6.586 -18.062 1.00 91.50 184 LYS A O 1
ATOM 1516 N N . ILE A 1 185 ? 6.555 4.398 -17.593 1.00 91.75 185 ILE A N 1
ATOM 1517 C CA . ILE A 1 185 ? 7.405 4.539 -16.400 1.00 91.75 185 ILE A CA 1
ATOM 1518 C C . ILE A 1 185 ? 8.895 4.547 -16.742 1.00 91.75 185 ILE A C 1
ATOM 1520 O O . ILE A 1 185 ? 9.681 5.053 -15.948 1.00 91.75 185 ILE A O 1
ATOM 1524 N N . MET A 1 186 ? 9.295 4.039 -17.910 1.00 90.38 186 MET A N 1
ATOM 1525 C CA . MET A 1 186 ? 10.690 4.057 -18.364 1.00 90.38 186 MET A CA 1
ATOM 1526 C C . MET A 1 186 ? 11.216 5.470 -18.653 1.00 90.38 186 MET A C 1
ATOM 1528 O O . MET A 1 186 ? 12.430 5.669 -18.620 1.00 90.38 186 MET A O 1
ATOM 1532 N N . ASP A 1 187 ? 10.324 6.447 -18.837 1.00 85.62 187 ASP A N 1
ATOM 1533 C CA . ASP A 1 187 ? 10.654 7.879 -18.911 1.00 85.62 187 ASP A CA 1
ATOM 1534 C C . ASP A 1 187 ? 11.210 8.447 -17.589 1.00 85.62 187 ASP A C 1
ATOM 1536 O O . ASP A 1 187 ? 11.721 9.567 -17.553 1.00 85.62 187 ASP A O 1
ATOM 1540 N N . TYR A 1 188 ? 11.106 7.699 -16.486 1.00 83.50 188 TYR A N 1
ATOM 1541 C CA . TYR A 1 188 ? 11.669 8.062 -15.186 1.00 83.50 188 TYR A CA 1
ATOM 1542 C C . TYR A 1 188 ? 12.940 7.252 -14.941 1.00 83.50 188 TYR A C 1
ATOM 1544 O O . TYR A 1 188 ? 12.969 6.045 -15.180 1.00 83.50 188 TYR A O 1
ATOM 1552 N N . ASP A 1 189 ? 13.970 7.876 -14.361 1.00 83.06 189 ASP A N 1
ATOM 1553 C CA . ASP A 1 189 ? 15.239 7.196 -14.049 1.00 83.06 189 ASP A CA 1
ATOM 1554 C C . ASP A 1 189 ? 15.034 5.907 -13.235 1.00 83.06 189 ASP A C 1
ATOM 1556 O O . ASP A 1 189 ? 15.691 4.889 -13.465 1.00 83.06 189 ASP A O 1
ATOM 1560 N N . LEU A 1 190 ? 14.072 5.932 -12.304 1.00 87.06 190 LEU A N 1
ATOM 1561 C CA . LEU A 1 190 ? 13.712 4.788 -11.464 1.00 87.06 190 LEU A CA 1
ATOM 1562 C C . LEU A 1 190 ? 12.797 3.767 -12.156 1.00 87.06 190 LEU A C 1
ATOM 1564 O O . LEU A 1 190 ? 12.638 2.658 -11.649 1.00 87.06 190 LEU A O 1
ATOM 1568 N N . GLY A 1 191 ? 12.244 4.083 -13.328 1.00 87.06 191 GLY A N 1
ATOM 1569 C CA . GLY A 1 191 ? 11.458 3.154 -14.140 1.00 87.06 191 GLY A CA 1
ATOM 1570 C C . GLY A 1 191 ? 12.231 1.900 -14.517 1.00 87.06 191 GLY A C 1
ATOM 1571 O O . GLY A 1 191 ? 11.708 0.792 -14.418 1.00 87.06 191 GLY A O 1
ATOM 1572 N N . LYS A 1 192 ? 13.524 2.059 -14.831 1.00 89.19 192 LYS A N 1
ATOM 1573 C CA . LYS A 1 192 ? 14.436 0.938 -15.104 1.00 89.19 192 LYS A CA 1
ATOM 1574 C C . LYS A 1 192 ? 14.510 -0.045 -13.937 1.00 89.19 192 LYS A C 1
ATOM 1576 O O . LYS A 1 192 ? 14.611 -1.241 -14.165 1.00 89.19 192 LYS A O 1
ATOM 1581 N N . LYS A 1 193 ? 14.427 0.455 -12.700 1.00 91.88 193 LYS A N 1
ATOM 1582 C CA . LYS A 1 193 ? 14.473 -0.364 -11.482 1.00 91.88 193 LYS A CA 1
ATOM 1583 C C . LYS A 1 193 ? 13.167 -1.079 -11.206 1.00 91.88 193 LYS A C 1
ATOM 1585 O O . LYS A 1 193 ? 13.189 -2.215 -10.759 1.00 91.88 193 LYS A O 1
ATOM 1590 N N . ILE A 1 194 ? 12.039 -0.466 -11.539 1.00 91.12 194 ILE A N 1
ATOM 1591 C CA . ILE A 1 194 ? 10.748 -1.159 -11.482 1.00 91.12 194 ILE A CA 1
ATOM 1592 C C . ILE A 1 194 ? 10.690 -2.272 -12.524 1.00 91.12 194 ILE A C 1
ATOM 1594 O O . ILE A 1 194 ? 10.188 -3.347 -12.222 1.00 91.12 194 ILE A O 1
ATOM 1598 N N . LYS A 1 195 ? 11.247 -2.048 -13.719 1.00 92.38 195 LYS A N 1
ATOM 1599 C CA . LYS A 1 195 ? 11.311 -3.066 -14.773 1.00 92.38 195 LYS A CA 1
ATOM 1600 C C . LYS A 1 195 ? 12.072 -4.327 -14.351 1.00 92.38 195 LYS A C 1
ATOM 1602 O O . LYS A 1 195 ? 11.775 -5.391 -14.867 1.00 92.38 195 LYS A O 1
ATOM 1607 N N . GLU A 1 196 ? 13.002 -4.231 -13.400 1.00 92.56 196 GLU A N 1
ATOM 1608 C CA . GLU A 1 196 ? 13.692 -5.398 -12.822 1.00 92.56 196 GLU A CA 1
ATOM 1609 C C . GLU A 1 196 ? 12.759 -6.283 -11.963 1.00 92.56 196 GLU A C 1
ATOM 1611 O O . GLU A 1 196 ? 13.103 -7.429 -11.685 1.00 92.56 196 GLU A O 1
ATOM 1616 N N . LEU A 1 197 ? 11.593 -5.772 -11.539 1.00 92.00 197 LEU A N 1
ATOM 1617 C CA . LEU A 1 197 ? 10.603 -6.492 -10.723 1.00 92.00 197 LEU A CA 1
ATOM 1618 C C . LEU A 1 197 ? 9.445 -7.105 -11.525 1.00 92.00 197 LEU A C 1
ATOM 1620 O O . LEU A 1 197 ? 8.645 -7.838 -10.931 1.00 92.00 197 LEU A O 1
ATOM 1624 N N . ILE A 1 198 ? 9.324 -6.742 -12.807 1.00 91.38 198 ILE A N 1
ATOM 1625 C CA . ILE A 1 198 ? 8.308 -7.220 -13.759 1.00 91.38 198 ILE A CA 1
ATOM 1626 C C . ILE A 1 198 ? 8.798 -8.529 -14.372 1.00 91.38 198 ILE A C 1
ATOM 1628 O O . ILE A 1 198 ? 8.034 -9.515 -14.307 1.00 91.38 198 ILE A O 1
#